Protein AF-A0A4Y7L552-F1 (afdb_monomer)

Foldseek 3Di:
DDDDDDDDDDDDDDDDDDDDDDDDDDDDDDDDDDDDPDPDPDDDPDDDDDDDDDDDPDPVVVVVVVVVVVVCCVLPVDACDSDLVSVLVLLVVDLVLLLQLLLLLLLQVVVVPPPPDDDPPPPVTRDDPVCVPVSNVSNCVQQVNDSQDAGPDDPVRQCVVPVCVSVVSSVSC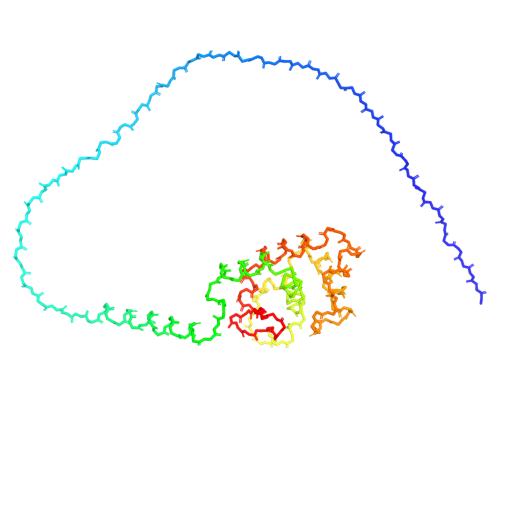VVCSVNLVVCVVVVVRVRNGRD

Mean predicted aligned error: 17.87 Å

pLDDT: mean 73.12, std 22.69, range [31.89, 97.56]

Structure (mmCIF, N/CA/C/O backbone):
data_AF-A0A4Y7L552-F1
#
_entry.id   AF-A0A4Y7L552-F1
#
loop_
_atom_site.group_PDB
_atom_site.id
_atom_site.type_symbol
_atom_site.label_atom_id
_atom_site.label_alt_id
_atom_site.label_comp_id
_atom_site.label_asym_id
_atom_site.label_entity_id
_atom_site.label_seq_id
_atom_site.pdbx_PDB_ins_code
_atom_site.Cartn_x
_atom_site.Cartn_y
_atom_site.Cartn_z
_atom_site.occupancy
_atom_site.B_iso_or_equiv
_atom_site.auth_seq_id
_atom_site.auth_comp_id
_atom_site.auth_asym_id
_atom_site.auth_atom_id
_atom_site.pdbx_PDB_model_num
ATOM 1 N N . MET A 1 1 ? 26.410 -25.908 -31.072 1.00 46.69 1 MET A N 1
ATOM 2 C CA . MET A 1 1 ? 26.936 -26.366 -29.769 1.00 46.69 1 MET A CA 1
ATOM 3 C C . MET A 1 1 ? 28.316 -25.761 -29.594 1.00 46.69 1 MET A C 1
ATOM 5 O O . MET A 1 1 ? 29.227 -26.204 -30.270 1.00 46.69 1 MET A O 1
ATOM 9 N N . SER A 1 2 ? 28.445 -24.731 -28.762 1.00 44.34 2 SER A N 1
ATOM 10 C CA . SER A 1 2 ? 29.733 -24.311 -28.198 1.00 44.34 2 SER A CA 1
ATOM 11 C C . SER A 1 2 ? 29.444 -23.696 -26.841 1.00 44.34 2 SER A C 1
ATOM 13 O O . SER A 1 2 ? 28.937 -22.583 -26.733 1.00 44.34 2 SER A O 1
ATOM 15 N N . ASN A 1 3 ? 29.680 -24.519 -25.825 1.00 40.22 3 ASN A N 1
ATOM 16 C CA . ASN A 1 3 ? 29.576 -24.196 -24.417 1.00 40.22 3 ASN A CA 1
ATOM 17 C C . ASN A 1 3 ? 30.848 -23.448 -24.016 1.00 40.22 3 ASN A C 1
ATOM 19 O O . ASN A 1 3 ? 31.928 -24.028 -24.087 1.00 40.22 3 ASN A O 1
ATOM 23 N N . ASN A 1 4 ? 30.722 -22.205 -23.562 1.00 44.47 4 ASN A N 1
ATOM 24 C CA . ASN A 1 4 ? 31.788 -21.542 -22.819 1.00 44.47 4 ASN A CA 1
ATOM 25 C C . ASN A 1 4 ? 31.408 -21.546 -21.330 1.00 44.47 4 ASN A C 1
ATOM 27 O O . ASN A 1 4 ? 30.355 -21.008 -20.983 1.00 44.47 4 ASN A O 1
ATOM 31 N N . PRO A 1 5 ? 32.208 -22.170 -20.447 1.00 54.34 5 PRO A N 1
ATOM 32 C CA . PRO A 1 5 ? 31.945 -22.178 -19.015 1.00 54.34 5 PRO A CA 1
ATOM 33 C C . PRO A 1 5 ? 32.446 -20.878 -18.371 1.00 54.34 5 PRO A C 1
ATOM 35 O O . PRO A 1 5 ? 33.605 -20.500 -18.529 1.00 54.34 5 PRO A O 1
ATOM 38 N N . CYS A 1 6 ? 31.584 -20.204 -17.608 1.00 49.12 6 CYS A N 1
ATOM 39 C CA . CYS A 1 6 ? 31.998 -19.105 -16.735 1.00 49.12 6 CYS A CA 1
ATOM 40 C C . CYS A 1 6 ? 32.917 -19.625 -15.608 1.00 49.12 6 CYS A C 1
ATOM 42 O O . CYS A 1 6 ? 32.591 -20.649 -14.994 1.00 49.12 6 CYS A O 1
ATOM 44 N N . PRO A 1 7 ? 34.020 -18.932 -15.265 1.00 48.38 7 PRO A N 1
ATOM 45 C CA . PRO A 1 7 ? 34.853 -19.298 -14.124 1.00 48.38 7 PRO A CA 1
ATOM 46 C C . PRO A 1 7 ? 34.154 -18.985 -12.795 1.00 48.38 7 PRO A C 1
ATOM 48 O O . PRO A 1 7 ? 33.643 -17.885 -12.588 1.00 48.38 7 PRO A O 1
ATOM 51 N N . LYS A 1 8 ? 34.180 -19.951 -11.870 1.00 49.41 8 LYS A N 1
ATOM 52 C CA . LYS A 1 8 ? 33.823 -19.772 -10.457 1.00 49.41 8 LYS A CA 1
ATOM 53 C C . LYS A 1 8 ? 35.012 -19.169 -9.703 1.00 49.41 8 LYS A C 1
ATOM 55 O O . LYS A 1 8 ? 36.071 -19.784 -9.646 1.00 49.41 8 LYS A O 1
ATOM 60 N N . VAL A 1 9 ? 34.800 -18.021 -9.072 1.00 41.53 9 VAL A N 1
ATOM 61 C CA . VAL A 1 9 ? 35.643 -17.397 -8.036 1.00 41.53 9 VAL A CA 1
ATOM 62 C C . VAL A 1 9 ? 34.635 -16.731 -7.096 1.00 41.53 9 VAL A C 1
ATOM 64 O O . VAL A 1 9 ? 33.752 -16.037 -7.579 1.00 41.53 9 VAL A O 1
ATOM 67 N N . GLY A 1 10 ? 34.578 -16.902 -5.782 1.00 35.12 10 GLY A N 1
ATOM 68 C CA . GLY A 1 10 ? 35.455 -17.479 -4.772 1.00 35.12 10 GLY A CA 1
ATOM 69 C C . GLY A 1 10 ? 35.089 -16.716 -3.491 1.00 35.12 10 GLY A C 1
ATOM 70 O O . GLY A 1 10 ? 35.316 -15.514 -3.427 1.00 35.12 10 GLY A O 1
ATOM 71 N N . ASN A 1 11 ? 34.434 -17.363 -2.523 1.00 39.53 11 ASN A N 1
ATOM 72 C CA . ASN A 1 11 ? 34.075 -16.736 -1.242 1.00 39.53 11 ASN A CA 1
ATOM 73 C C . ASN A 1 11 ? 35.337 -16.374 -0.443 1.00 39.53 11 ASN A C 1
ATOM 75 O O . ASN A 1 11 ? 36.219 -17.228 -0.325 1.00 39.53 11 ASN A O 1
ATOM 79 N N . PRO A 1 12 ? 35.371 -15.225 0.251 1.00 42.12 12 PRO A N 1
ATOM 80 C CA . PRO A 1 12 ? 36.217 -15.067 1.427 1.00 42.12 12 PRO A CA 1
ATOM 81 C C . PRO A 1 12 ? 35.413 -15.301 2.711 1.00 42.12 12 PRO A C 1
ATOM 83 O O . PRO A 1 12 ? 34.392 -14.667 2.971 1.00 42.12 12 PRO A O 1
ATOM 86 N N . ILE A 1 13 ? 35.916 -16.235 3.513 1.00 37.09 13 ILE A N 1
ATOM 87 C CA . ILE A 1 13 ? 35.498 -16.544 4.881 1.00 37.09 13 ILE A CA 1
ATOM 88 C C . ILE A 1 13 ? 36.032 -15.471 5.848 1.00 37.09 13 ILE A C 1
ATOM 90 O O . ILE A 1 13 ? 37.141 -14.967 5.685 1.00 37.09 13 ILE A O 1
ATOM 94 N N . PHE A 1 14 ? 35.225 -15.186 6.875 1.00 35.19 14 PHE A N 1
ATOM 95 C CA . PHE A 1 14 ? 35.496 -14.384 8.074 1.00 35.19 14 PHE A CA 1
ATOM 96 C C . PHE A 1 14 ? 36.896 -14.572 8.689 1.00 35.19 14 PHE A C 1
ATOM 98 O O . PHE A 1 14 ? 37.346 -15.700 8.895 1.00 35.19 14 PHE A O 1
ATOM 105 N N . LYS A 1 15 ? 37.483 -13.470 9.177 1.00 36.62 15 LYS A N 1
ATOM 106 C CA . LYS A 1 15 ? 38.367 -13.490 10.352 1.00 36.62 15 LYS A CA 1
ATOM 107 C C . LYS A 1 15 ? 38.015 -12.359 11.321 1.00 36.62 15 LYS A C 1
ATOM 109 O O . LYS A 1 15 ? 38.076 -11.186 10.974 1.00 36.62 15 LYS A O 1
ATOM 114 N N . ASN A 1 16 ? 37.65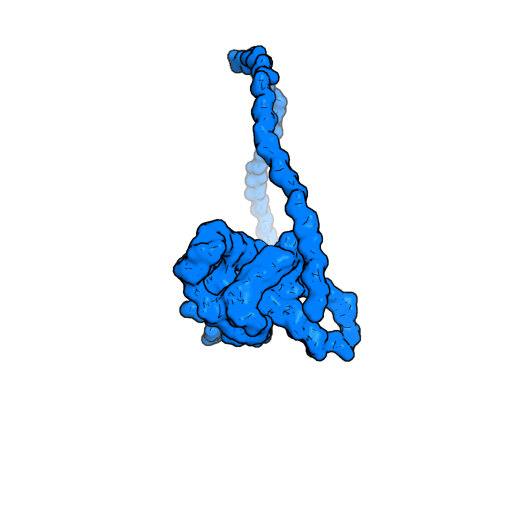5 -12.773 12.535 1.00 31.89 16 ASN A N 1
ATOM 115 C CA . ASN A 1 16 ? 37.561 -11.964 13.746 1.00 31.89 16 ASN A CA 1
ATOM 116 C C . ASN A 1 16 ? 38.959 -11.524 14.207 1.00 31.89 16 ASN A C 1
ATOM 118 O O . ASN A 1 16 ? 39.873 -12.348 14.233 1.00 31.89 16 ASN A O 1
ATOM 122 N N . GLY A 1 17 ? 39.073 -10.285 14.683 1.00 34.16 17 GLY A N 1
ATOM 123 C CA . GLY A 1 17 ? 40.147 -9.817 15.561 1.00 34.16 17 GLY A CA 1
ATOM 124 C C . GLY A 1 17 ? 39.525 -9.036 16.719 1.00 34.16 17 GLY A C 1
ATOM 125 O O . GLY A 1 17 ? 38.831 -8.052 16.484 1.00 34.16 17 GLY A O 1
ATOM 126 N N . LYS A 1 18 ? 39.702 -9.539 17.944 1.00 34.94 18 LYS A N 1
ATOM 127 C CA . LYS A 1 18 ? 39.297 -8.929 19.218 1.00 34.94 18 LYS A CA 1
ATOM 128 C C . LYS A 1 18 ? 40.548 -8.409 19.923 1.00 34.94 18 LYS A C 1
ATOM 130 O O . LYS A 1 18 ? 41.484 -9.188 20.033 1.00 34.94 18 LYS A O 1
ATOM 135 N N . GLU A 1 19 ? 40.474 -7.205 20.486 1.00 36.84 19 GLU A N 1
ATOM 136 C CA . GLU A 1 19 ? 41.129 -6.736 21.729 1.00 36.84 19 GLU A CA 1
ATOM 137 C C . GLU A 1 19 ? 40.755 -5.244 21.887 1.00 36.84 19 GLU A C 1
ATOM 139 O O . GLU A 1 19 ? 41.017 -4.460 20.987 1.00 36.84 19 GLU A O 1
ATOM 144 N N . ASN A 1 20 ? 39.865 -4.800 22.783 1.00 33.00 20 ASN A N 1
ATOM 145 C CA . ASN A 1 20 ? 39.760 -4.882 24.246 1.00 33.00 20 ASN A CA 1
ATOM 146 C C . ASN A 1 20 ? 40.732 -3.924 24.961 1.00 33.00 20 ASN A C 1
ATOM 148 O O . ASN A 1 20 ? 41.857 -4.306 25.258 1.00 33.00 20 ASN A O 1
ATOM 152 N N . VAL A 1 21 ? 40.264 -2.709 25.277 1.00 38.06 21 VAL A N 1
ATOM 153 C CA . VAL A 1 21 ? 40.761 -1.905 26.404 1.00 38.06 21 VAL A CA 1
ATOM 154 C C . VAL A 1 21 ? 39.556 -1.296 27.115 1.00 38.06 21 VAL A C 1
ATOM 156 O O . VAL A 1 21 ? 38.678 -0.693 26.502 1.00 38.06 21 VAL A O 1
ATOM 159 N N . VAL A 1 22 ? 39.532 -1.561 28.413 1.00 38.78 22 VAL A N 1
ATOM 160 C CA . VAL A 1 22 ? 38.572 -1.148 29.425 1.00 38.78 22 VAL A CA 1
ATOM 161 C C . VAL A 1 22 ? 39.106 0.144 30.030 1.00 38.78 22 VAL A C 1
ATOM 163 O O . VAL A 1 22 ? 40.282 0.180 30.378 1.00 38.78 22 VAL A O 1
ATOM 166 N N . GLU A 1 23 ? 38.269 1.160 30.215 1.00 37.56 23 GLU A N 1
ATOM 167 C CA . GLU A 1 23 ? 38.503 2.123 31.291 1.00 37.56 23 GLU A CA 1
ATOM 168 C C . GLU A 1 23 ? 37.163 2.624 31.833 1.00 37.56 23 GL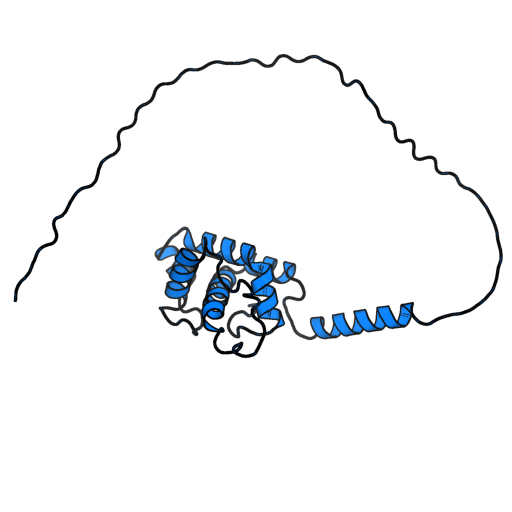U A C 1
ATOM 170 O O . GLU A 1 23 ? 36.330 3.178 31.113 1.00 37.56 23 GLU A O 1
ATOM 175 N N . GLU A 1 24 ? 36.945 2.312 33.111 1.00 38.72 24 GLU A N 1
ATOM 176 C CA . GLU A 1 24 ? 35.901 2.868 33.960 1.00 38.72 24 GLU A CA 1
ATOM 177 C C . GLU A 1 24 ? 36.091 4.379 34.082 1.00 38.72 24 GLU A C 1
ATOM 179 O O . GLU A 1 24 ? 37.196 4.846 34.348 1.00 38.72 24 GLU A O 1
ATOM 184 N N . ILE A 1 25 ? 35.002 5.138 34.009 1.00 46.62 25 ILE A N 1
ATOM 185 C CA . ILE A 1 25 ? 34.957 6.471 34.606 1.00 46.62 25 ILE A CA 1
ATOM 186 C C . ILE A 1 25 ? 33.703 6.570 35.461 1.00 46.62 25 ILE A C 1
ATOM 188 O O . ILE A 1 25 ? 32.577 6.386 34.996 1.00 46.62 25 ILE A O 1
ATOM 192 N N . GLY A 1 26 ? 33.976 6.748 36.751 1.00 33.75 26 GLY A N 1
ATOM 193 C CA . GLY A 1 26 ? 33.040 6.666 37.849 1.00 33.75 26 GLY A CA 1
ATOM 194 C C . GLY A 1 26 ? 32.052 7.820 37.922 1.00 33.75 26 GLY A C 1
ATOM 195 O O . GLY A 1 26 ? 32.206 8.895 37.348 1.00 33.75 26 GLY A O 1
ATOM 196 N N . TYR A 1 27 ? 31.007 7.529 38.676 1.00 38.62 27 TYR A N 1
ATOM 197 C CA . TYR A 1 27 ? 29.957 8.430 39.104 1.00 38.62 27 TYR A CA 1
ATOM 198 C C . TYR A 1 27 ? 30.473 9.223 40.305 1.00 38.62 27 TYR A C 1
ATOM 200 O O . TYR A 1 27 ? 30.631 8.660 41.388 1.00 38.62 27 TYR A O 1
ATOM 208 N N . GLU A 1 28 ? 30.675 10.525 40.123 1.00 34.88 28 GLU A N 1
ATOM 209 C CA . GLU A 1 28 ? 30.684 11.480 41.227 1.00 34.88 28 GLU A CA 1
ATOM 210 C C . GLU A 1 28 ? 29.616 12.553 41.001 1.00 34.88 28 GLU A C 1
ATOM 212 O O . GLU A 1 28 ? 29.471 13.146 39.932 1.00 34.88 28 GLU A O 1
ATOM 217 N N . SER A 1 29 ? 28.811 12.680 42.050 1.00 49.53 29 SER A N 1
ATOM 218 C CA . SER A 1 29 ? 27.741 13.636 42.299 1.00 49.53 29 SER A CA 1
ATOM 219 C C . SER A 1 29 ? 28.323 15.020 42.634 1.00 49.53 29 SER A C 1
ATOM 221 O O . SER A 1 29 ? 29.534 15.169 42.744 1.00 49.53 29 SER A O 1
ATOM 223 N N . GLU A 1 30 ? 27.424 15.979 42.896 1.00 39.47 30 GLU A N 1
ATOM 224 C CA . GLU A 1 30 ? 27.615 17.350 43.411 1.00 39.47 30 GLU A CA 1
ATOM 225 C C . GLU A 1 30 ? 27.664 18.470 42.341 1.00 39.47 30 GLU A C 1
ATOM 227 O O . GLU A 1 30 ? 28.573 18.536 41.520 1.00 39.47 30 GLU A O 1
ATOM 232 N N . GLY A 1 31 ? 26.723 19.432 42.412 1.00 42.97 31 GLY A N 1
ATOM 233 C CA . GLY A 1 31 ? 26.989 20.799 41.927 1.00 42.97 31 GLY A CA 1
ATOM 234 C C . GLY A 1 31 ? 25.872 21.593 41.231 1.00 42.97 31 GLY A C 1
ATOM 235 O O . GLY A 1 31 ? 25.940 21.831 40.035 1.00 42.97 31 GLY A O 1
ATOM 236 N N . GLN A 1 32 ? 24.916 22.097 42.019 1.00 41.56 32 GLN A N 1
ATOM 237 C CA . GLN A 1 32 ? 24.243 23.411 41.898 1.00 41.56 32 GLN A CA 1
ATOM 238 C C . GLN A 1 32 ? 23.502 23.825 40.604 1.00 41.56 32 GLN A C 1
ATOM 240 O O . GLN A 1 32 ? 24.053 24.355 39.644 1.00 41.56 32 GLN A O 1
ATOM 245 N N . CYS A 1 33 ? 22.167 23.785 40.699 1.00 47.97 33 CYS A N 1
ATOM 246 C CA . CYS A 1 33 ? 21.248 24.548 39.855 1.00 47.97 33 CYS A CA 1
ATOM 247 C C . CYS A 1 33 ? 21.226 26.023 40.302 1.00 47.97 33 CYS A C 1
ATOM 249 O O . CYS A 1 33 ? 20.652 26.352 41.341 1.00 47.97 33 CYS A O 1
ATOM 251 N N . ALA A 1 34 ? 21.809 26.919 39.507 1.00 50.94 34 ALA A N 1
ATOM 252 C CA . ALA A 1 34 ? 21.653 28.363 39.657 1.00 50.94 34 ALA A CA 1
ATOM 253 C C . ALA A 1 34 ? 20.977 28.934 38.402 1.00 50.94 34 ALA A C 1
ATOM 255 O O . ALA A 1 34 ? 21.511 28.819 37.304 1.00 50.94 34 ALA A O 1
ATOM 256 N N . GLY A 1 35 ? 19.802 29.550 38.570 1.00 43.03 35 GLY A N 1
ATOM 257 C CA . GLY A 1 35 ? 19.140 30.322 37.510 1.00 43.03 35 GLY A CA 1
ATOM 258 C C . GLY A 1 35 ? 17.648 30.042 37.356 1.00 43.03 35 GLY A C 1
ATOM 259 O O . GLY A 1 35 ? 17.206 29.564 36.317 1.00 43.03 35 GLY A O 1
ATOM 260 N N . GLY A 1 36 ? 16.856 30.345 38.386 1.00 48.75 36 GLY A N 1
ATOM 261 C CA . GLY A 1 36 ? 15.400 30.342 38.282 1.00 48.75 36 GLY A CA 1
ATOM 262 C C . GLY A 1 36 ? 14.899 31.529 37.456 1.00 48.75 36 GLY A C 1
ATOM 263 O O . GLY A 1 36 ? 15.056 32.675 37.868 1.00 48.75 36 GLY A O 1
ATOM 264 N N . ILE A 1 37 ? 14.233 31.263 36.332 1.00 54.12 37 ILE A N 1
ATOM 265 C CA . ILE A 1 37 ? 13.333 32.231 35.694 1.00 54.12 37 ILE A CA 1
ATOM 266 C C . ILE A 1 37 ? 11.917 31.894 36.163 1.00 54.12 37 ILE A C 1
ATOM 268 O O . ILE A 1 37 ? 11.263 30.980 35.664 1.00 54.12 37 ILE A O 1
ATOM 272 N N . ARG A 1 38 ? 11.456 32.623 37.181 1.00 48.53 38 ARG A N 1
ATOM 273 C CA . ARG A 1 38 ? 10.082 32.562 37.688 1.00 48.53 38 ARG A CA 1
ATOM 274 C C . ARG A 1 38 ? 9.224 33.506 36.844 1.00 48.53 38 ARG A C 1
ATOM 276 O O . ARG A 1 38 ? 9.166 34.698 37.125 1.00 48.53 38 ARG A O 1
ATOM 283 N N . VAL A 1 39 ? 8.564 32.985 35.806 1.00 56.75 39 VAL A N 1
ATOM 284 C CA . VAL A 1 39 ? 7.506 33.726 35.097 1.00 56.75 39 VAL A CA 1
ATOM 285 C C . VAL A 1 39 ? 6.275 33.743 35.995 1.00 56.75 39 VAL A C 1
ATOM 287 O O . VAL A 1 39 ? 5.528 32.772 36.105 1.00 56.75 39 VAL A O 1
ATOM 290 N N . GLN A 1 40 ? 6.109 34.848 36.707 1.00 45.12 40 GLN A N 1
ATOM 291 C CA . GLN A 1 40 ? 4.963 35.093 37.561 1.00 45.12 40 GLN A CA 1
ATOM 292 C C . GLN A 1 40 ? 3.799 35.546 36.671 1.00 45.12 40 GLN A C 1
ATOM 294 O O . GLN A 1 40 ? 3.775 36.673 36.188 1.00 45.12 40 GLN A O 1
ATOM 299 N N . CYS A 1 41 ? 2.852 34.641 36.416 1.00 43.62 41 CYS A N 1
ATOM 300 C CA . CYS A 1 41 ? 1.591 34.967 35.758 1.00 43.62 41 CYS A CA 1
ATOM 301 C C . CYS A 1 41 ? 0.738 35.791 36.732 1.00 43.62 41 CYS A C 1
ATOM 303 O O . CYS A 1 41 ? 0.071 35.238 37.607 1.00 43.62 41 CYS A O 1
ATOM 305 N N . SER A 1 42 ? 0.796 37.118 36.628 1.00 59.75 42 SER A N 1
ATOM 306 C CA . SER A 1 42 ? -0.115 38.008 37.344 1.00 59.75 42 SER A CA 1
ATOM 307 C C . SER A 1 42 ? -1.467 38.017 36.634 1.00 59.75 42 SER A C 1
ATOM 309 O O . SER A 1 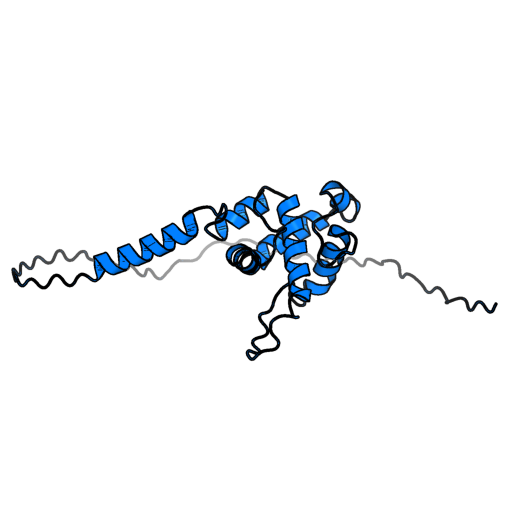42 ? -1.590 38.525 35.520 1.00 59.75 42 SER A O 1
ATOM 311 N N . TYR A 1 43 ? -2.483 37.459 37.288 1.00 53.28 43 TYR A N 1
ATOM 312 C CA . TYR A 1 43 ? -3.876 37.701 36.945 1.00 53.28 43 TYR A CA 1
ATOM 313 C C . TYR A 1 43 ? -4.204 39.149 37.335 1.00 53.28 43 TYR A C 1
ATOM 315 O O . TYR A 1 43 ? -4.343 39.488 38.506 1.00 53.28 43 TYR A O 1
ATOM 323 N N . SER A 1 44 ? -4.287 40.035 36.351 1.00 50.78 44 SER A N 1
ATOM 324 C CA . SER A 1 44 ? -4.845 41.370 36.557 1.00 50.78 44 SER A CA 1
ATOM 325 C C . SER A 1 44 ? -6.329 41.297 36.228 1.00 50.78 44 SER A C 1
ATOM 327 O O . SER A 1 44 ? -6.715 41.346 35.062 1.00 50.78 44 SER A O 1
ATOM 329 N N . LEU A 1 45 ? -7.162 41.138 37.260 1.00 53.81 45 LEU A N 1
ATOM 330 C CA . LEU A 1 45 ? -8.612 41.290 37.151 1.00 53.81 45 LEU A CA 1
ATOM 331 C C . LEU A 1 45 ? -8.917 42.794 37.028 1.00 53.81 45 LEU A C 1
ATOM 333 O O . LEU A 1 45 ? -9.162 43.486 38.013 1.00 53.81 45 LEU A O 1
ATOM 337 N N . GLY A 1 46 ? -8.798 43.315 35.809 1.00 46.25 46 GLY A N 1
ATOM 338 C CA . GLY A 1 46 ? -9.175 44.679 35.456 1.00 46.25 46 GLY A CA 1
ATOM 339 C C . GLY A 1 46 ? -10.625 44.715 34.998 1.00 46.25 46 GLY A C 1
ATOM 340 O O . GLY A 1 46 ? -10.930 44.346 33.870 1.00 46.25 46 GLY A O 1
ATOM 341 N N . SER A 1 47 ? -11.510 45.146 35.891 1.00 55.62 47 SER A N 1
ATOM 342 C CA . SER A 1 47 ? -12.884 45.538 35.583 1.00 55.62 47 SER A CA 1
ATOM 343 C C . SER A 1 47 ? -12.877 46.815 34.740 1.00 55.62 47 SER A C 1
ATOM 345 O O . SER A 1 47 ? -12.500 47.870 35.250 1.00 55.62 47 SER A O 1
ATOM 347 N N . HIS A 1 48 ? -13.342 46.748 33.492 1.00 52.78 48 HIS A N 1
ATOM 348 C CA . HIS A 1 48 ? -13.832 47.928 32.785 1.00 52.78 48 HIS A CA 1
ATOM 349 C C . HIS A 1 48 ? -15.104 47.577 32.015 1.00 52.78 48 HIS A C 1
ATOM 351 O O . HIS A 1 48 ? -15.081 46.847 31.026 1.00 52.78 48 HIS A O 1
ATOM 357 N N . ASP A 1 49 ? -16.207 48.086 32.548 1.00 53.69 49 ASP A N 1
ATOM 358 C CA . ASP A 1 49 ? -17.513 48.158 31.918 1.00 53.69 49 ASP A CA 1
ATOM 359 C C . ASP A 1 49 ? -17.453 49.213 30.803 1.00 53.69 49 ASP A C 1
ATOM 361 O O . ASP A 1 49 ? -17.014 50.347 31.010 1.00 53.69 49 ASP A O 1
ATOM 365 N N . SER A 1 50 ? -17.836 48.831 29.593 1.00 62.12 50 SER A N 1
ATOM 366 C CA . SER A 1 50 ? -18.123 49.771 28.513 1.00 62.12 50 SER A CA 1
ATOM 367 C C . SER A 1 50 ? -19.212 49.164 27.650 1.00 62.12 50 SER A C 1
ATOM 369 O O . SER A 1 50 ? -18.960 48.444 26.687 1.00 62.12 50 SER A O 1
ATOM 371 N N . SER A 1 51 ? -20.439 49.462 28.070 1.00 58.94 51 SER A N 1
ATOM 372 C CA . SER A 1 51 ? -21.646 49.411 27.259 1.00 58.94 51 SER A CA 1
ATOM 373 C C . SER A 1 51 ? -21.464 50.248 25.990 1.00 58.94 51 SER A C 1
ATOM 375 O O . SER A 1 51 ? -21.099 51.424 26.042 1.00 58.94 51 SER A O 1
ATOM 377 N N . GLY A 1 52 ? -21.710 49.608 24.853 1.00 45.91 52 GLY A N 1
ATOM 378 C CA . GLY A 1 52 ? -21.663 50.194 23.525 1.00 45.91 52 GLY A CA 1
ATOM 379 C C . GLY A 1 52 ? -22.382 49.272 22.553 1.00 45.91 52 GLY A C 1
ATOM 380 O O . GLY A 1 52 ? -21.744 48.503 21.840 1.00 45.91 52 GLY A O 1
ATOM 381 N N . ASP A 1 53 ? -23.713 49.334 22.570 1.00 50.06 53 ASP A N 1
ATOM 382 C CA . ASP A 1 53 ? -24.570 48.770 21.531 1.00 50.06 53 ASP A CA 1
ATOM 383 C C . ASP A 1 53 ? -24.228 49.402 20.176 1.00 50.06 53 ASP A C 1
ATOM 385 O O . ASP A 1 53 ? -24.372 50.610 19.982 1.00 50.06 53 ASP A O 1
ATOM 389 N N . SER A 1 54 ? -23.841 48.573 19.211 1.00 57.50 54 SER A N 1
ATOM 390 C CA . SER A 1 54 ? -24.262 48.766 17.825 1.00 57.50 54 SER A CA 1
ATOM 391 C C . SER A 1 54 ? -24.189 47.433 17.093 1.00 57.50 54 SER A C 1
ATOM 393 O O . SER A 1 54 ? -23.135 46.803 16.995 1.00 57.50 54 SER A O 1
ATOM 395 N N . GLU A 1 55 ? -25.354 46.996 16.639 1.00 54.94 55 GLU A N 1
ATOM 396 C CA . GLU A 1 55 ? -25.559 45.786 15.870 1.00 54.94 55 GLU A CA 1
ATOM 397 C C . GLU A 1 55 ? -25.059 45.984 14.436 1.00 54.94 55 GLU A C 1
ATOM 399 O O . GLU A 1 55 ? -25.530 46.869 13.727 1.00 54.94 55 GLU A O 1
ATOM 404 N N . ASP A 1 56 ? -24.149 45.119 13.991 1.00 50.94 56 ASP A N 1
ATOM 405 C CA . ASP A 1 56 ? -24.119 44.681 12.596 1.00 50.94 56 ASP A CA 1
ATOM 406 C C . ASP A 1 56 ? -23.699 43.208 12.551 1.00 50.94 56 ASP A C 1
ATOM 408 O O . ASP A 1 56 ? -22.529 42.822 12.465 1.00 50.94 56 ASP A O 1
ATOM 412 N N . SER A 1 57 ? -24.719 42.368 12.713 1.00 56.53 57 SER A N 1
ATOM 413 C CA . SER A 1 57 ? -24.701 40.926 12.507 1.00 56.53 57 SER A CA 1
ATOM 414 C C . SER A 1 57 ? -24.368 40.633 11.037 1.00 56.53 57 SER A C 1
ATOM 416 O O . SER A 1 57 ? -25.252 40.372 10.215 1.00 56.53 57 SER A O 1
ATOM 418 N N . SER A 1 58 ? -23.082 40.621 10.691 1.00 53.09 58 SER A N 1
ATOM 419 C CA . SER A 1 58 ? -22.652 40.055 9.416 1.00 53.09 58 SER A CA 1
ATOM 420 C C . SER A 1 58 ? -22.401 38.553 9.575 1.00 53.09 58 SER A C 1
ATOM 422 O O . SER A 1 58 ? -21.602 38.070 10.372 1.00 53.09 58 SER A O 1
ATOM 424 N N . ASN A 1 59 ? -23.178 37.815 8.794 1.00 54.12 59 ASN A N 1
ATOM 425 C CA . ASN A 1 59 ? -23.469 36.383 8.765 1.00 54.12 59 ASN A CA 1
ATOM 426 C C . ASN A 1 59 ? -22.261 35.464 8.428 1.00 54.12 59 ASN A C 1
ATOM 428 O O . ASN A 1 59 ? -22.407 34.422 7.782 1.00 54.12 59 ASN A O 1
ATOM 432 N N . VAL A 1 60 ? -21.040 35.866 8.792 1.00 53.31 60 VAL A N 1
ATOM 433 C CA . VAL A 1 60 ? -19.785 35.216 8.374 1.00 53.31 60 VAL A CA 1
ATOM 434 C C . VAL A 1 60 ? -19.486 33.936 9.158 1.00 53.31 60 VAL A C 1
ATOM 436 O O . VAL A 1 60 ? -18.939 32.990 8.592 1.00 53.31 60 VAL A O 1
ATOM 439 N N . ASP A 1 61 ? -19.918 33.867 10.419 1.00 58.38 61 ASP A N 1
ATOM 440 C CA . ASP A 1 61 ? -19.752 32.687 11.277 1.00 58.38 61 ASP A CA 1
ATOM 441 C C . ASP A 1 61 ? -20.641 31.518 10.812 1.00 58.38 61 ASP A C 1
ATOM 443 O O . ASP A 1 61 ? -20.177 30.391 10.628 1.00 58.38 61 ASP A O 1
ATOM 447 N N . SER A 1 62 ? -21.902 31.816 10.470 1.00 62.44 62 SER A N 1
ATOM 448 C CA . SER A 1 62 ? -22.869 30.825 9.975 1.00 62.44 62 SER A CA 1
ATOM 449 C C . SER A 1 62 ? -22.467 30.254 8.607 1.00 62.44 62 SER A C 1
ATOM 451 O O . SER A 1 62 ? -22.579 29.051 8.361 1.00 62.44 62 SER A O 1
ATOM 453 N N . SER A 1 63 ? -21.906 31.097 7.732 1.00 69.94 63 SER A N 1
ATOM 454 C CA . SER A 1 63 ? -21.396 30.707 6.409 1.00 69.94 63 SER A CA 1
ATOM 455 C C . SER A 1 63 ? -20.188 29.766 6.495 1.00 69.94 63 SER A C 1
ATOM 457 O O . SER A 1 63 ? -20.156 28.721 5.833 1.00 69.94 63 SER A O 1
ATOM 459 N N . PHE A 1 64 ? -19.211 30.074 7.354 1.00 75.38 64 PHE A N 1
ATOM 460 C CA . PHE A 1 64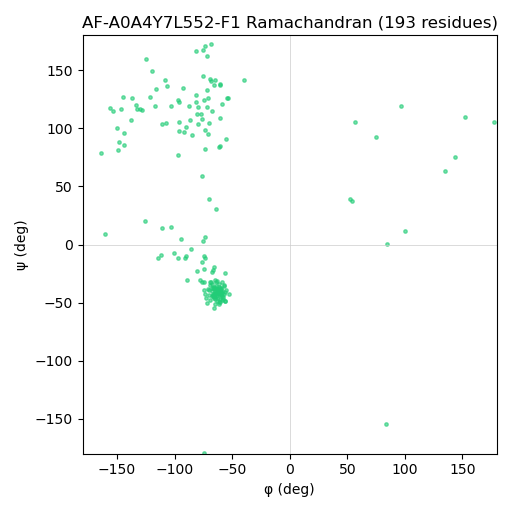 ? -18.029 29.229 7.537 1.00 75.38 64 PHE A CA 1
ATOM 461 C C . PHE A 1 64 ? -18.390 27.878 8.165 1.00 75.38 64 PHE A C 1
ATOM 463 O O . PHE A 1 64 ? -17.964 26.824 7.677 1.00 75.38 64 PHE A O 1
ATOM 470 N N . HIS A 1 65 ? -19.251 27.883 9.186 1.00 79.44 65 HIS A N 1
ATOM 471 C CA . HIS A 1 65 ? -19.769 26.655 9.784 1.00 79.44 65 HIS A CA 1
ATOM 472 C C . HIS A 1 65 ? -20.551 25.805 8.777 1.00 79.44 65 HIS A C 1
ATOM 474 O O . HIS A 1 65 ? -20.397 24.578 8.752 1.00 79.44 65 HIS A O 1
ATOM 480 N N . GLN A 1 66 ? -21.341 26.434 7.903 1.00 79.44 66 GLN A N 1
ATOM 481 C CA . GLN A 1 66 ? -22.074 25.746 6.845 1.00 79.44 66 GLN A CA 1
ATOM 482 C C . GLN A 1 66 ? -21.134 25.152 5.785 1.00 79.44 66 GLN A C 1
ATOM 484 O O . GLN A 1 66 ? -21.324 23.998 5.390 1.00 79.44 66 GLN A O 1
ATOM 489 N N . ALA A 1 67 ? -20.072 25.864 5.398 1.00 77.62 67 ALA A N 1
ATOM 490 C CA . ALA A 1 67 ? -19.047 25.370 4.477 1.00 77.62 67 ALA A CA 1
ATOM 491 C C . ALA A 1 67 ? -18.259 24.181 5.060 1.00 77.62 67 ALA A C 1
ATOM 493 O O . ALA A 1 67 ? -18.103 23.150 4.395 1.00 77.62 67 ALA A O 1
ATOM 494 N N . LEU A 1 68 ? -17.838 24.258 6.328 1.00 79.62 68 LEU A N 1
ATOM 495 C CA . LEU A 1 68 ? -17.207 23.136 7.033 1.00 79.62 68 LEU A CA 1
ATOM 496 C C . LEU A 1 68 ? -18.159 21.943 7.172 1.00 79.62 68 LEU A C 1
ATOM 498 O O . LEU A 1 68 ? -17.743 20.797 6.993 1.00 79.62 68 LEU A O 1
ATOM 502 N N . ALA A 1 69 ? -19.439 22.191 7.456 1.00 76.12 69 ALA A N 1
ATOM 503 C CA . ALA A 1 69 ? -20.449 21.147 7.579 1.00 76.12 69 ALA A CA 1
ATOM 504 C C . ALA A 1 69 ? -20.746 20.460 6.237 1.00 76.12 69 ALA A C 1
ATOM 506 O O . ALA A 1 69 ? -20.937 19.243 6.205 1.00 76.12 69 ALA A O 1
ATOM 507 N N . MET A 1 70 ? -20.754 21.199 5.125 1.00 71.56 70 MET A N 1
ATOM 508 C CA . MET A 1 70 ? -20.877 20.634 3.777 1.00 71.56 70 MET A CA 1
ATOM 509 C C . MET A 1 70 ? -19.638 19.816 3.397 1.00 71.56 70 MET A C 1
ATOM 511 O O . MET A 1 70 ? -19.763 18.684 2.927 1.00 71.56 70 MET A O 1
ATOM 515 N N . MET A 1 71 ? -18.441 20.337 3.677 1.00 66.50 71 MET A N 1
ATOM 516 C CA . MET A 1 71 ? -17.178 19.652 3.395 1.00 66.50 71 MET A CA 1
ATOM 517 C C . MET A 1 71 ? -17.022 18.369 4.229 1.00 66.50 71 MET A C 1
ATOM 519 O O . MET A 1 71 ? -16.622 17.335 3.695 1.00 66.50 71 MET A O 1
ATOM 523 N N . LYS A 1 72 ? -17.417 18.394 5.510 1.00 63.81 72 LYS A N 1
ATOM 524 C CA . LYS A 1 72 ? -17.521 17.199 6.364 1.00 63.81 72 LYS A CA 1
ATOM 525 C C . LYS A 1 72 ? -18.544 16.210 5.811 1.00 63.81 72 LYS A C 1
ATOM 527 O O . LYS A 1 72 ? -18.206 15.046 5.632 1.00 63.81 72 LYS A O 1
ATOM 532 N N . ARG A 1 73 ? -19.762 16.652 5.471 1.00 59.97 73 ARG A N 1
ATOM 533 C CA . ARG A 1 73 ? -20.815 15.779 4.914 1.00 59.97 73 ARG A CA 1
ATOM 534 C C . ARG A 1 73 ? -20.401 15.089 3.613 1.00 59.97 73 ARG A C 1
ATOM 536 O O . ARG A 1 73 ? -20.831 13.964 3.388 1.00 59.97 73 ARG A O 1
ATOM 543 N N . ASN A 1 74 ? -19.571 15.715 2.783 1.00 60.75 74 ASN A N 1
ATOM 544 C CA . ASN A 1 74 ? -19.062 15.088 1.561 1.00 60.75 74 ASN A CA 1
ATOM 545 C C . ASN A 1 74 ? -17.958 14.052 1.830 1.00 60.75 74 ASN A C 1
ATOM 547 O O . ASN A 1 74 ? -17.907 13.049 1.124 1.00 60.75 74 ASN A O 1
ATOM 551 N N . ARG A 1 75 ? -17.127 14.239 2.866 1.00 59.47 75 ARG A N 1
ATOM 552 C CA . ARG A 1 75 ? -16.155 13.218 3.311 1.00 59.47 75 ARG A CA 1
ATOM 553 C C . ARG A 1 75 ? -16.818 12.060 4.066 1.00 59.47 75 ARG A C 1
ATOM 555 O O . ARG A 1 75 ? -16.368 10.935 3.968 1.00 59.47 75 ARG A O 1
ATOM 562 N N . LEU A 1 76 ? -17.899 12.324 4.796 1.00 53.19 76 LEU A N 1
ATOM 563 C CA . LEU A 1 76 ? -18.530 11.376 5.722 1.00 53.19 76 LEU A CA 1
ATOM 564 C C . LEU A 1 76 ? -19.447 10.342 5.074 1.00 53.19 76 LEU A C 1
ATOM 566 O O . LEU A 1 76 ? -19.725 9.322 5.693 1.00 53.19 76 LEU A O 1
ATOM 570 N N . LYS A 1 77 ? -19.987 10.599 3.879 1.00 59.12 77 LYS A N 1
ATOM 571 C CA . LYS A 1 77 ? -21.191 9.864 3.481 1.00 59.12 77 LYS A CA 1
ATOM 572 C C . LYS A 1 77 ? -20.989 8.370 3.240 1.00 59.12 77 LYS A C 1
ATOM 574 O O . LYS A 1 77 ? -21.985 7.691 3.401 1.00 59.12 77 LYS A O 1
ATOM 579 N N . ASN A 1 78 ? -19.785 7.864 2.920 1.00 60.19 78 ASN A N 1
ATOM 580 C CA . ASN A 1 78 ? -19.543 6.416 2.727 1.00 60.19 78 ASN A CA 1
ATOM 581 C C . ASN A 1 78 ? -18.062 5.944 2.823 1.00 60.19 78 ASN A C 1
ATOM 583 O O . ASN A 1 78 ? -17.778 4.809 2.445 1.00 60.19 78 ASN A O 1
ATOM 587 N N . SER A 1 79 ? -17.083 6.764 3.240 1.00 69.38 79 SER A N 1
ATOM 588 C CA . SER A 1 79 ? -15.669 6.329 3.297 1.00 69.38 79 SER A CA 1
ATOM 589 C C . SER A 1 79 ? -15.278 5.851 4.696 1.00 69.38 79 SER A C 1
ATOM 591 O O . SER A 1 79 ? -15.352 6.627 5.648 1.00 69.38 79 SER A O 1
ATOM 593 N N . LYS A 1 80 ? -14.811 4.602 4.815 1.00 84.94 80 LYS A N 1
ATOM 594 C CA . LYS A 1 80 ? -14.330 4.027 6.084 1.00 84.94 80 LYS A CA 1
ATOM 595 C C . LYS A 1 80 ? -13.043 4.693 6.606 1.00 84.94 80 LYS A C 1
ATOM 597 O O . LYS A 1 80 ? -12.833 4.689 7.811 1.00 84.94 80 LYS A O 1
ATOM 602 N N . TRP A 1 81 ? -12.252 5.351 5.752 1.00 93.00 81 TRP A N 1
ATOM 603 C CA . TRP A 1 81 ? -11.127 6.195 6.186 1.00 93.00 81 TRP A CA 1
ATOM 604 C C . TRP A 1 81 ? -11.411 7.675 5.923 1.00 93.00 81 TRP A C 1
ATOM 606 O O . TRP A 1 81 ? -11.342 8.134 4.782 1.00 93.00 81 TRP A O 1
ATOM 616 N N . GLN A 1 82 ? -11.743 8.439 6.962 1.00 89.88 82 GLN A N 1
ATOM 617 C CA . GLN A 1 82 ? -12.006 9.880 6.842 1.00 89.88 82 GLN A CA 1
ATOM 618 C C . GLN A 1 82 ? -10.733 10.705 7.020 1.00 89.88 82 GLN A C 1
ATOM 620 O O . GLN A 1 82 ? -10.590 11.772 6.409 1.00 89.88 82 GLN A O 1
ATOM 625 N N . PHE A 1 83 ? -9.810 10.184 7.825 1.00 91.81 83 PHE A N 1
ATOM 626 C CA . PHE A 1 83 ? -8.496 10.741 8.098 1.00 91.81 83 PHE A CA 1
ATOM 627 C C . PHE A 1 83 ? -7.399 9.714 7.806 1.00 91.81 83 PHE A C 1
ATOM 629 O O . PHE A 1 83 ? -7.631 8.506 7.793 1.00 91.81 83 PHE A O 1
ATOM 636 N N . GLU A 1 84 ? -6.176 10.206 7.610 1.00 94.75 84 GLU A N 1
ATOM 637 C CA . GLU A 1 84 ? -4.989 9.360 7.451 1.00 94.75 84 GLU A CA 1
ATOM 638 C C . GLU A 1 84 ? -4.791 8.429 8.658 1.00 94.75 84 GLU A C 1
ATOM 640 O O . GLU A 1 84 ? -4.403 7.279 8.483 1.00 94.75 84 GLU A O 1
ATOM 645 N N . ALA A 1 85 ? -5.122 8.900 9.866 1.00 94.75 85 ALA A N 1
ATOM 646 C CA . ALA A 1 85 ? -5.065 8.106 11.090 1.00 94.75 85 ALA A CA 1
ATOM 647 C C . ALA A 1 85 ? -5.978 6.867 11.034 1.00 94.75 85 ALA A C 1
ATOM 649 O O . ALA A 1 85 ? -5.537 5.787 11.407 1.00 94.75 85 ALA A O 1
ATOM 650 N N . ASP A 1 86 ? -7.195 6.989 10.491 1.00 94.50 86 ASP A N 1
ATOM 651 C CA . ASP A 1 86 ? -8.128 5.857 10.364 1.00 94.50 86 ASP A CA 1
ATOM 652 C C . ASP A 1 86 ? -7.552 4.765 9.448 1.00 94.50 86 ASP A C 1
ATOM 654 O O . ASP A 1 86 ? -7.657 3.565 9.718 1.00 94.50 86 ASP A O 1
ATOM 658 N N . MET A 1 87 ? -6.918 5.197 8.351 1.00 96.06 87 MET A N 1
ATOM 659 C CA . MET A 1 87 ? -6.229 4.300 7.430 1.00 96.06 87 MET A CA 1
ATOM 660 C C . MET A 1 87 ? -5.029 3.640 8.108 1.00 96.06 87 MET A C 1
ATOM 662 O O . MET A 1 87 ? -4.854 2.433 7.974 1.00 96.06 87 MET A O 1
ATOM 666 N N . LEU A 1 88 ? -4.228 4.402 8.857 1.00 96.88 88 LEU A N 1
ATOM 667 C CA . LEU A 1 88 ? -3.084 3.879 9.605 1.00 96.88 88 LEU A CA 1
ATOM 668 C C . LEU A 1 88 ? -3.498 2.820 10.633 1.00 96.88 88 LEU A C 1
ATOM 670 O O . LEU A 1 88 ? -2.867 1.768 10.673 1.00 96.88 88 LEU A O 1
ATOM 674 N N . SER A 1 89 ? -4.578 3.042 11.387 1.00 95.38 89 SER A N 1
ATOM 675 C CA . SER A 1 89 ? -5.116 2.034 12.312 1.00 95.38 89 SER A CA 1
ATOM 676 C C . SER A 1 89 ? -5.511 0.750 11.580 1.00 95.38 89 SER A C 1
ATOM 678 O O . SER A 1 89 ? -5.160 -0.343 12.011 1.00 95.38 89 SER A O 1
ATOM 680 N N . SER A 1 90 ? -6.148 0.865 10.410 1.00 95.69 90 SER A N 1
ATOM 681 C CA . SER A 1 90 ? -6.493 -0.318 9.606 1.00 95.69 90 SER A CA 1
ATOM 682 C C . SER A 1 90 ? -5.254 -1.049 9.073 1.00 95.69 90 SER A C 1
ATOM 684 O O . SER A 1 90 ? -5.250 -2.273 8.998 1.00 95.69 90 SER A O 1
ATOM 686 N N . LEU A 1 91 ? -4.197 -0.318 8.701 1.00 95.69 91 LEU A N 1
ATOM 687 C CA . LEU A 1 91 ? -2.928 -0.905 8.252 1.00 95.69 91 LEU A CA 1
ATOM 688 C C . LEU A 1 91 ? -2.202 -1.642 9.386 1.00 95.69 91 LEU A C 1
ATOM 690 O O . LEU A 1 91 ? -1.543 -2.653 9.148 1.00 95.69 91 LEU A O 1
ATOM 694 N N . GLU A 1 92 ? -2.310 -1.152 10.617 1.00 94.44 92 GLU A N 1
ATOM 695 C CA . GLU A 1 92 ? -1.719 -1.810 11.781 1.00 94.44 92 GLU A CA 1
ATOM 696 C C . GLU A 1 92 ? -2.380 -3.169 12.062 1.00 94.44 92 GLU A C 1
ATOM 698 O O . GLU A 1 92 ? -1.671 -4.167 12.272 1.00 94.44 92 GLU A O 1
ATOM 703 N N . GLU A 1 93 ? -3.715 -3.194 11.994 1.00 94.50 93 GLU A N 1
ATOM 704 C CA . GLU A 1 93 ? -4.574 -4.351 12.262 1.00 94.50 93 GLU A CA 1
ATOM 705 C C . GLU A 1 93 ? -4.542 -5.404 11.144 1.00 94.50 93 GLU A C 1
ATOM 707 O O . GLU A 1 93 ? -4.470 -6.600 11.436 1.00 94.50 93 GLU A O 1
ATOM 712 N N . ASP A 1 94 ? -4.566 -4.984 9.874 1.00 95.62 94 ASP A N 1
ATOM 713 C CA . ASP A 1 94 ? -4.700 -5.880 8.723 1.00 95.62 94 ASP A CA 1
ATOM 714 C C . ASP A 1 94 ? -3.375 -6.022 7.931 1.00 95.62 94 ASP A C 1
ATOM 716 O O . ASP A 1 94 ? -2.986 -5.131 7.160 1.00 95.62 94 ASP A O 1
ATOM 720 N N . PRO A 1 95 ? -2.658 -7.158 8.066 1.00 94.75 95 PRO A N 1
ATOM 721 C CA . PRO A 1 95 ? -1.434 -7.409 7.310 1.00 94.75 95 PRO A CA 1
ATOM 722 C C . PRO A 1 95 ? -1.662 -7.509 5.793 1.00 94.75 95 PRO A C 1
ATOM 724 O O . PRO A 1 95 ? -0.787 -7.095 5.025 1.00 94.75 95 PRO A O 1
ATOM 727 N N . GLU A 1 96 ? -2.815 -8.011 5.341 1.00 96.44 96 GLU A N 1
ATOM 728 C CA . GLU A 1 96 ? -3.134 -8.077 3.910 1.00 96.44 96 GLU A CA 1
ATOM 729 C C . GLU A 1 96 ? -3.355 -6.681 3.338 1.00 96.44 96 GLU A C 1
ATOM 731 O O . GLU A 1 96 ? -2.943 -6.390 2.212 1.00 96.44 96 GLU A O 1
ATOM 736 N N . LEU A 1 97 ? -3.931 -5.777 4.128 1.00 96.81 97 LEU A N 1
ATOM 737 C CA . LEU A 1 97 ? -4.078 -4.382 3.735 1.00 96.81 97 LEU A CA 1
ATOM 738 C C . LEU A 1 97 ? -2.722 -3.693 3.537 1.00 96.81 97 LEU A C 1
ATOM 740 O O . LEU A 1 97 ? -2.549 -2.943 2.573 1.00 96.81 97 LEU A O 1
ATOM 744 N N . CYS A 1 98 ? -1.731 -3.993 4.382 1.00 97.50 98 CYS A N 1
ATOM 745 C CA . CYS A 1 98 ? -0.356 -3.533 4.167 1.00 97.50 98 CYS A CA 1
ATOM 746 C C . CYS A 1 98 ? 0.235 -4.062 2.853 1.00 97.50 98 CYS A C 1
ATOM 748 O O . CYS A 1 98 ? 0.925 -3.331 2.141 1.00 97.50 98 CYS A O 1
ATOM 750 N N . MET A 1 99 ? -0.050 -5.314 2.493 1.00 97.31 99 MET A N 1
ATOM 751 C CA . MET A 1 99 ? 0.383 -5.885 1.212 1.00 97.31 99 MET A CA 1
ATOM 752 C C . MET A 1 99 ? -0.318 -5.199 0.030 1.00 97.31 99 MET A C 1
ATOM 754 O O . MET A 1 99 ? 0.335 -4.834 -0.953 1.00 97.31 99 MET A O 1
ATOM 758 N N . LYS A 1 100 ? -1.626 -4.936 0.139 1.00 97.12 100 LYS A N 1
ATOM 759 C CA . LYS A 1 100 ? -2.391 -4.164 -0.855 1.00 97.12 100 LYS A CA 1
ATOM 760 C C . LYS A 1 100 ? -1.853 -2.742 -1.011 1.00 97.12 100 LYS A C 1
ATOM 762 O O . LYS A 1 100 ? -1.775 -2.258 -2.139 1.00 97.12 100 LYS A O 1
ATOM 767 N N . ALA A 1 101 ? -1.424 -2.101 0.078 1.00 96.94 101 ALA A N 1
ATOM 768 C CA . ALA A 1 101 ? -0.804 -0.777 0.054 1.00 96.94 101 ALA A CA 1
ATOM 769 C C . ALA A 1 101 ? 0.488 -0.761 -0.780 1.00 96.94 101 ALA A C 1
ATOM 771 O O . ALA A 1 101 ? 0.655 0.091 -1.652 1.00 96.94 101 ALA A O 1
ATOM 772 N N . VAL A 1 102 ? 1.374 -1.741 -0.577 1.00 96.88 102 VAL A N 1
ATOM 773 C CA . VAL A 1 102 ? 2.599 -1.899 -1.384 1.00 96.88 102 VAL A CA 1
ATOM 774 C C . VAL A 1 102 ? 2.258 -2.068 -2.869 1.00 96.88 102 VAL A C 1
ATOM 776 O O . VAL A 1 102 ? 2.853 -1.403 -3.719 1.00 96.88 102 VAL A O 1
ATOM 779 N N . CYS A 1 103 ? 1.257 -2.890 -3.191 1.00 96.50 103 CYS A N 1
ATOM 780 C CA . CYS A 1 103 ? 0.803 -3.068 -4.573 1.00 96.50 103 CYS A CA 1
ATOM 781 C C . CYS A 1 103 ? 0.224 -1.769 -5.164 1.00 96.50 103 CYS A C 1
ATOM 783 O O . CYS A 1 103 ? 0.464 -1.457 -6.330 1.00 96.50 103 CYS A O 1
ATOM 785 N N . ALA A 1 104 ? -0.494 -0.979 -4.362 1.00 95.81 104 ALA A N 1
ATOM 786 C CA . ALA A 1 104 ? -1.060 0.295 -4.794 1.00 95.81 104 ALA A CA 1
ATOM 787 C C . ALA A 1 104 ? 0.024 1.316 -5.148 1.00 95.81 104 ALA A C 1
ATOM 789 O O . ALA A 1 104 ? -0.073 1.989 -6.175 1.00 95.81 104 ALA A O 1
ATOM 790 N N . LEU A 1 105 ? 1.087 1.396 -4.339 1.00 95.00 105 LEU A N 1
ATOM 791 C CA . LEU A 1 105 ? 2.261 2.230 -4.622 1.00 95.00 105 LEU A CA 1
ATOM 792 C C . LEU A 1 105 ? 2.949 1.801 -5.919 1.00 95.00 105 LEU A C 1
ATOM 794 O O . LEU A 1 105 ? 3.308 2.650 -6.737 1.00 95.00 105 LEU A O 1
ATOM 798 N N . TYR A 1 106 ? 3.086 0.491 -6.133 1.00 94.50 106 TYR A N 1
ATOM 799 C CA . TYR A 1 106 ? 3.678 -0.061 -7.348 1.00 94.50 106 TYR A CA 1
ATOM 800 C C . TYR A 1 106 ? 2.865 0.281 -8.601 1.00 94.50 106 TYR A C 1
ATOM 802 O O . TYR A 1 106 ? 3.431 0.764 -9.583 1.00 94.50 106 TYR A O 1
ATOM 810 N N . ARG A 1 107 ? 1.533 0.149 -8.543 1.00 93.00 107 ARG A N 1
ATOM 811 C CA . ARG A 1 107 ? 0.631 0.539 -9.640 1.00 93.00 107 ARG A CA 1
ATOM 812 C C . ARG A 1 107 ? 0.790 2.005 -10.027 1.00 93.00 107 ARG A C 1
ATOM 814 O O . ARG A 1 107 ? 0.763 2.324 -11.215 1.00 93.00 107 ARG A O 1
ATOM 821 N N . GLN A 1 108 ? 1.063 2.892 -9.064 1.00 87.19 108 GLN A N 1
ATOM 822 C CA . GLN A 1 108 ? 1.238 4.313 -9.368 1.00 87.19 108 GLN A CA 1
ATOM 823 C C . GLN A 1 108 ? 2.454 4.655 -10.219 1.00 87.19 108 GLN A C 1
ATOM 825 O O . GLN A 1 108 ? 2.437 5.708 -10.862 1.00 87.19 108 GLN A O 1
ATOM 830 N N . LYS A 1 109 ? 3.453 3.768 -10.286 1.00 76.38 109 LYS A N 1
ATOM 831 C CA . LYS A 1 109 ? 4.594 3.906 -11.197 1.00 76.38 109 LYS A CA 1
ATOM 832 C C . LYS A 1 109 ? 4.161 3.873 -12.667 1.00 76.38 109 LYS A C 1
ATOM 834 O O . LYS A 1 109 ? 4.766 4.541 -13.498 1.00 76.38 109 LYS A O 1
ATOM 839 N N . PHE A 1 110 ? 3.096 3.135 -12.984 1.00 65.00 110 PHE A N 1
ATOM 840 C CA . PHE A 1 110 ? 2.630 2.912 -14.356 1.00 65.00 110 PHE A CA 1
ATOM 841 C C . PHE A 1 110 ? 1.436 3.788 -14.753 1.00 65.00 110 PHE A C 1
ATOM 843 O O . PHE A 1 110 ? 1.077 3.848 -15.924 1.00 65.00 110 PHE A O 1
ATOM 850 N N . THR A 1 111 ? 0.847 4.532 -13.815 1.00 63.50 111 THR A N 1
ATOM 851 C CA . THR A 1 111 ? -0.283 5.447 -14.078 1.00 63.50 111 THR A CA 1
ATOM 852 C C . THR A 1 111 ? 0.141 6.731 -14.825 1.00 63.50 111 THR A C 1
ATOM 854 O O . THR A 1 111 ? -0.664 7.637 -15.033 1.00 63.50 111 THR A O 1
ATOM 857 N N . MET A 1 112 ? 1.401 6.823 -15.269 1.00 53.84 112 MET A N 1
ATOM 858 C CA . MET A 1 112 ? 1.985 7.982 -15.959 1.00 53.84 112 MET A CA 1
ATOM 859 C C . MET A 1 112 ? 1.548 8.137 -17.430 1.00 53.84 112 MET A C 1
ATOM 861 O O . MET A 1 112 ? 1.974 9.075 -18.092 1.00 53.84 112 MET A O 1
ATOM 865 N N . GLU A 1 113 ? 0.658 7.293 -17.958 1.00 51.72 113 GLU A N 1
ATOM 866 C CA . GLU A 1 113 ? 0.115 7.491 -19.315 1.00 51.72 113 GLU A CA 1
ATOM 867 C C . GLU A 1 113 ? -0.921 8.635 -19.406 1.00 51.72 113 GLU A C 1
ATOM 869 O O . GLU A 1 113 ? -1.276 9.049 -20.506 1.00 51.72 113 GLU A O 1
ATOM 874 N N . LYS A 1 114 ? -1.395 9.206 -18.282 1.00 48.75 114 LYS A N 1
ATOM 875 C CA . LYS A 1 114 ? -2.527 10.165 -18.274 1.00 48.75 114 LYS A CA 1
ATOM 876 C C . LYS A 1 114 ? -2.185 11.627 -17.933 1.00 48.75 114 LYS A C 1
ATOM 878 O O . LYS A 1 114 ? -3.091 12.401 -17.644 1.00 48.75 114 LYS A O 1
ATOM 883 N N . LEU A 1 115 ? -0.913 12.035 -17.941 1.00 49.84 115 LEU A N 1
ATOM 884 C CA . LEU A 1 115 ? -0.512 13.426 -17.627 1.00 49.84 115 LEU A CA 1
ATOM 885 C C . LEU A 1 115 ? 0.345 14.091 -18.714 1.00 49.84 115 LEU A C 1
ATOM 887 O O . LEU A 1 115 ? 0.982 15.114 -18.470 1.00 49.84 115 LEU A O 1
ATOM 891 N N . MET A 1 116 ? 0.301 13.571 -19.943 1.00 48.28 116 MET A N 1
ATOM 892 C CA . MET A 1 116 ? 0.905 14.184 -21.134 1.00 48.28 116 MET A CA 1
ATOM 893 C C . MET A 1 116 ? 0.180 15.468 -21.601 1.00 48.28 116 MET A C 1
ATOM 895 O O . MET A 1 116 ? 0.043 15.717 -22.790 1.00 48.28 116 MET A O 1
ATOM 899 N N . THR A 1 117 ? -0.278 16.316 -20.678 1.00 48.81 117 THR A N 1
ATOM 900 C CA . THR A 1 117 ? -0.759 17.674 -20.967 1.00 48.81 117 THR A CA 1
ATOM 901 C C . THR A 1 117 ? -0.493 18.590 -19.766 1.00 48.81 117 THR A C 1
ATOM 903 O O . THR A 1 117 ? -1.378 18.861 -18.960 1.00 48.81 117 THR A O 1
ATOM 906 N N . GLY A 1 118 ? 0.741 19.088 -19.648 1.00 47.06 118 GLY A N 1
ATOM 907 C CA . GLY A 1 118 ? 0.943 20.484 -19.237 1.00 47.06 118 GLY A CA 1
ATOM 908 C C . GLY A 1 118 ? 1.318 20.821 -17.790 1.00 47.06 118 GLY A C 1
ATOM 909 O O . GLY A 1 118 ? 1.317 22.005 -17.469 1.00 47.06 118 GLY A O 1
ATOM 910 N N . SER A 1 119 ? 1.688 19.880 -16.916 1.00 46.41 119 SER A N 1
ATOM 911 C CA . SER A 1 119 ? 2.277 20.262 -15.618 1.00 46.41 119 SER A CA 1
ATOM 912 C C . SER A 1 119 ? 3.368 19.294 -15.162 1.00 46.41 119 SER A C 1
ATOM 914 O O . SER A 1 119 ? 3.100 18.256 -14.563 1.00 46.41 119 SER A O 1
ATOM 916 N N . SER A 1 120 ? 4.623 19.652 -15.449 1.00 48.72 120 SER A N 1
ATOM 917 C CA . SER A 1 120 ? 5.832 18.960 -14.979 1.00 48.72 120 SER A CA 1
ATOM 918 C C . SER A 1 120 ? 6.135 19.282 -13.513 1.00 48.72 120 SER A C 1
ATOM 920 O O . SER A 1 120 ? 7.203 19.792 -13.182 1.00 48.72 120 SER A O 1
ATOM 922 N N . HIS A 1 121 ? 5.205 18.975 -12.613 1.00 45.91 121 HIS A N 1
ATOM 923 C CA . HIS A 1 121 ? 5.600 18.606 -11.261 1.00 45.91 121 HIS A CA 1
ATOM 924 C C . HIS A 1 121 ? 5.629 17.084 -11.238 1.00 45.91 121 HIS A C 1
ATOM 926 O O . HIS A 1 121 ? 4.586 16.434 -11.252 1.00 45.91 121 HIS A O 1
ATOM 932 N N . SER A 1 122 ? 6.829 16.507 -11.251 1.00 47.38 122 SER A N 1
ATOM 933 C CA . SER A 1 122 ? 7.038 15.107 -10.901 1.00 47.38 122 SER A CA 1
ATOM 934 C C . SER A 1 122 ? 6.581 14.923 -9.454 1.00 47.38 122 SER A C 1
ATOM 936 O O . SER A 1 122 ? 7.359 15.057 -8.512 1.00 47.38 122 SER A O 1
ATOM 938 N N . ILE A 1 123 ? 5.283 14.702 -9.254 1.00 56.69 123 ILE A N 1
ATOM 939 C CA . ILE A 1 123 ? 4.753 14.272 -7.968 1.00 56.69 123 ILE A CA 1
ATOM 940 C C . ILE A 1 123 ? 5.449 12.938 -7.724 1.00 56.69 123 ILE A C 1
ATOM 942 O O . ILE A 1 123 ? 5.196 11.991 -8.462 1.00 56.69 123 ILE A O 1
ATOM 946 N N . ASN A 1 124 ? 6.383 12.898 -6.771 1.00 62.03 124 ASN A N 1
ATOM 947 C CA . ASN A 1 124 ? 7.103 11.694 -6.363 1.00 62.03 124 ASN A CA 1
ATOM 948 C C . ASN A 1 124 ? 6.074 10.629 -5.961 1.00 62.03 124 ASN A C 1
ATOM 950 O O . ASN A 1 124 ? 5.588 10.629 -4.829 1.00 62.03 124 ASN A O 1
ATOM 954 N N . ARG A 1 125 ? 5.654 9.800 -6.923 1.00 81.50 125 ARG A N 1
ATOM 955 C CA . ARG A 1 125 ? 4.515 8.889 -6.809 1.00 81.50 125 ARG A CA 1
ATOM 956 C C . ARG A 1 125 ? 4.990 7.449 -6.901 1.00 81.50 125 ARG A C 1
ATOM 958 O O . ARG A 1 125 ? 5.779 7.121 -7.780 1.00 81.50 125 ARG A O 1
ATOM 965 N N . GLY A 1 126 ? 4.505 6.608 -5.995 1.00 89.19 126 GLY A N 1
ATOM 966 C CA . GLY A 1 126 ? 5.078 5.293 -5.742 1.00 89.19 126 GLY A CA 1
ATOM 967 C C . GLY A 1 126 ? 6.269 5.376 -4.787 1.00 89.19 126 GLY A C 1
ATOM 968 O O . GLY A 1 126 ?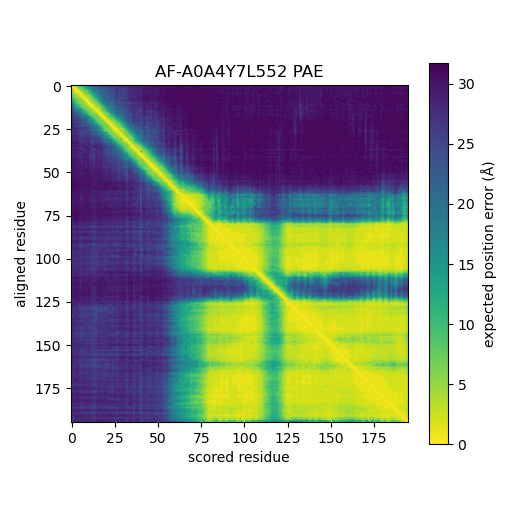 6.369 6.289 -3.966 1.00 89.19 126 GLY A O 1
ATOM 969 N N . PHE A 1 127 ? 7.169 4.403 -4.888 1.00 92.31 127 PHE A N 1
ATOM 970 C CA . PHE A 1 127 ? 8.337 4.305 -4.015 1.00 92.31 127 PHE A CA 1
ATOM 971 C C . PHE A 1 127 ? 9.358 5.423 -4.271 1.00 92.31 127 PHE A C 1
ATOM 973 O O . PHE A 1 127 ? 9.616 5.796 -5.416 1.00 92.31 127 PHE A O 1
ATOM 980 N N . ASN A 1 128 ? 9.974 5.917 -3.197 1.00 91.06 128 ASN A N 1
ATOM 981 C CA . ASN A 1 128 ? 11.166 6.758 -3.267 1.00 91.06 128 ASN A CA 1
ATOM 982 C C . ASN A 1 128 ? 12.374 5.948 -3.773 1.00 91.06 128 ASN A C 1
ATOM 984 O O . ASN A 1 128 ? 12.308 4.727 -3.890 1.00 91.06 128 ASN A O 1
ATOM 988 N N . GLU A 1 129 ? 13.496 6.615 -4.041 1.00 88.50 129 GLU A N 1
ATOM 989 C CA . GLU A 1 129 ? 14.707 5.979 -4.582 1.00 88.50 129 GLU A CA 1
ATOM 990 C C . GLU A 1 129 ? 15.225 4.809 -3.722 1.00 88.50 129 GLU A C 1
ATOM 992 O O . GLU A 1 129 ? 15.583 3.759 -4.255 1.00 88.50 129 GLU A O 1
ATOM 997 N N . TYR A 1 130 ? 15.196 4.951 -2.394 1.00 91.44 130 TYR A N 1
ATOM 998 C CA . TYR A 1 130 ? 15.710 3.946 -1.457 1.00 91.44 130 TYR A CA 1
ATOM 999 C C . TYR A 1 130 ? 14.841 2.688 -1.383 1.00 91.44 130 TYR A C 1
ATOM 1001 O O . TYR A 1 130 ? 15.355 1.574 -1.266 1.00 91.44 130 TYR A O 1
ATOM 1009 N N . ASP A 1 131 ? 13.523 2.856 -1.446 1.00 94.56 131 ASP A N 1
ATOM 1010 C CA . ASP A 1 131 ? 12.569 1.753 -1.404 1.00 94.56 131 ASP A CA 1
ATOM 1011 C C . ASP A 1 131 ? 12.229 1.231 -2.807 1.00 94.56 131 ASP A C 1
ATOM 1013 O O . ASP A 1 131 ? 11.636 0.162 -2.916 1.00 94.56 131 ASP A O 1
ATOM 1017 N N . ALA A 1 132 ? 12.604 1.927 -3.886 1.00 92.06 132 ALA A N 1
ATOM 1018 C CA . ALA A 1 132 ? 12.184 1.594 -5.247 1.00 92.06 132 ALA A CA 1
ATOM 1019 C C . ALA A 1 132 ? 12.537 0.164 -5.643 1.00 92.06 132 ALA A C 1
ATOM 1021 O O . ALA A 1 132 ? 11.667 -0.554 -6.132 1.00 92.06 132 ALA A O 1
ATOM 1022 N N . LEU A 1 133 ? 13.780 -0.268 -5.416 1.00 93.19 133 LEU A N 1
ATOM 1023 C CA . LEU A 1 133 ? 14.218 -1.612 -5.799 1.00 93.19 133 LEU A CA 1
ATOM 1024 C C . LEU A 1 133 ? 13.486 -2.690 -4.995 1.00 93.19 133 LEU A C 1
ATOM 1026 O O . LEU A 1 133 ? 12.866 -3.585 -5.568 1.00 93.19 133 LEU A O 1
ATOM 1030 N N . ARG A 1 134 ? 13.529 -2.595 -3.661 1.00 94.62 134 ARG A N 1
ATOM 1031 C CA . ARG A 1 134 ? 12.978 -3.640 -2.790 1.00 94.62 134 ARG A CA 1
ATOM 1032 C C . ARG A 1 134 ? 11.450 -3.620 -2.760 1.00 94.62 134 ARG A C 1
ATOM 1034 O O . ARG A 1 134 ? 10.842 -4.682 -2.774 1.00 94.62 134 ARG A O 1
ATOM 1041 N N . GLY A 1 135 ? 10.838 -2.440 -2.756 1.00 95.12 135 GLY A N 1
ATOM 1042 C CA . GLY A 1 135 ? 9.392 -2.252 -2.851 1.00 95.12 135 GLY A CA 1
ATOM 1043 C C . GLY A 1 135 ? 8.827 -2.743 -4.183 1.00 95.12 135 GLY A C 1
ATOM 1044 O O . GLY A 1 135 ? 7.792 -3.402 -4.185 1.00 95.12 135 GLY A O 1
ATOM 1045 N N . THR A 1 136 ? 9.533 -2.515 -5.300 1.00 94.62 136 THR A N 1
ATOM 1046 C CA . THR A 1 136 ? 9.141 -3.065 -6.613 1.00 94.62 136 THR A CA 1
ATOM 1047 C C . THR A 1 136 ? 9.215 -4.589 -6.622 1.00 94.62 136 THR A C 1
ATOM 1049 O O . THR A 1 136 ? 8.220 -5.228 -6.943 1.00 94.62 136 THR A O 1
ATOM 1052 N N . ALA A 1 137 ? 10.343 -5.178 -6.211 1.00 94.94 137 ALA A N 1
ATOM 1053 C CA . ALA A 1 137 ? 10.498 -6.636 -6.194 1.00 94.94 137 ALA A CA 1
ATOM 1054 C C . ALA A 1 137 ? 9.452 -7.317 -5.293 1.00 94.94 137 ALA A C 1
ATOM 1056 O O . ALA A 1 137 ? 8.900 -8.364 -5.629 1.00 94.94 137 ALA A O 1
ATOM 1057 N N . LEU A 1 138 ? 9.148 -6.690 -4.154 1.00 95.94 138 LEU A N 1
ATOM 1058 C CA . LEU A 1 138 ? 8.099 -7.134 -3.248 1.00 95.94 138 LEU A CA 1
ATOM 1059 C C . LEU A 1 138 ? 6.719 -7.068 -3.910 1.00 95.94 138 LEU A C 1
ATOM 1061 O O . LEU A 1 138 ? 5.984 -8.048 -3.871 1.00 95.94 138 LEU A O 1
ATOM 1065 N N . ALA A 1 139 ? 6.370 -5.948 -4.543 1.00 95.81 139 ALA A N 1
ATOM 1066 C CA . ALA A 1 139 ? 5.092 -5.804 -5.232 1.00 95.81 139 ALA A CA 1
ATOM 1067 C C . ALA A 1 139 ? 4.935 -6.803 -6.390 1.00 95.81 139 ALA A C 1
ATOM 1069 O O . ALA A 1 139 ? 3.880 -7.416 -6.517 1.00 95.81 139 ALA A O 1
ATOM 1070 N N . GLU A 1 140 ? 5.987 -7.027 -7.179 1.00 95.31 140 GLU A N 1
ATOM 1071 C CA . GLU A 1 140 ? 5.998 -8.020 -8.260 1.00 95.31 140 GLU A CA 1
ATOM 1072 C C . GLU A 1 140 ? 5.763 -9.437 -7.737 1.00 95.31 140 GLU A C 1
ATOM 1074 O O . GLU A 1 140 ? 4.990 -10.196 -8.323 1.00 95.31 140 GLU A O 1
ATOM 1079 N N . PHE A 1 141 ? 6.370 -9.791 -6.602 1.00 96.31 141 PHE A N 1
ATOM 1080 C CA . PHE A 1 141 ? 6.077 -11.056 -5.937 1.00 96.31 141 PHE A CA 1
ATOM 1081 C C . PHE A 1 141 ? 4.599 -11.139 -5.527 1.00 96.31 141 PHE A C 1
ATOM 1083 O O . PHE A 1 141 ? 3.923 -12.122 -5.847 1.00 96.31 141 PHE A O 1
ATOM 1090 N N . LEU A 1 142 ? 4.087 -10.093 -4.868 1.00 96.94 142 LEU A N 1
ATOM 1091 C CA . LEU A 1 142 ? 2.716 -10.015 -4.355 1.00 96.94 142 LEU A CA 1
ATOM 1092 C C . LEU A 1 142 ? 1.653 -10.111 -5.456 1.00 96.94 142 LEU A C 1
ATOM 1094 O O . LEU A 1 142 ? 0.613 -10.740 -5.243 1.00 96.94 142 LEU A O 1
ATOM 1098 N N . THR A 1 143 ? 1.903 -9.535 -6.632 1.00 96.38 143 THR A N 1
ATOM 1099 C CA . THR A 1 143 ? 0.981 -9.576 -7.779 1.00 96.38 143 THR A CA 1
ATOM 1100 C C . THR A 1 143 ? 1.282 -10.706 -8.765 1.00 96.38 143 THR A C 1
ATOM 1102 O O . THR A 1 143 ? 0.623 -10.820 -9.798 1.00 96.38 143 THR A O 1
ATOM 1105 N N . ASN A 1 144 ? 2.254 -11.573 -8.456 1.00 95.44 144 ASN A N 1
ATOM 1106 C CA . ASN A 1 144 ? 2.720 -12.643 -9.341 1.00 95.44 144 ASN A CA 1
ATOM 1107 C C . ASN A 1 144 ? 3.148 -12.122 -10.732 1.00 95.44 144 ASN A C 1
ATOM 1109 O O . ASN A 1 144 ? 2.895 -12.764 -11.753 1.00 95.44 144 ASN A O 1
ATOM 1113 N N . GLY A 1 145 ? 3.773 -10.943 -10.752 1.00 91.12 145 GLY A N 1
ATOM 1114 C CA . GLY A 1 145 ? 4.289 -10.275 -11.943 1.00 91.12 145 GLY A CA 1
ATOM 1115 C C . GLY A 1 145 ? 3.271 -9.444 -12.726 1.00 91.12 145 GLY A C 1
ATOM 1116 O O . GLY A 1 145 ? 3.652 -8.865 -13.738 1.00 91.12 145 GLY A O 1
ATOM 1117 N N . ASP A 1 146 ? 2.005 -9.356 -12.299 1.00 93.00 146 ASP A N 1
ATOM 1118 C CA . ASP A 1 146 ? 1.018 -8.476 -12.938 1.00 93.00 146 ASP A CA 1
ATOM 1119 C C . ASP A 1 146 ? 1.084 -7.060 -12.330 1.00 93.00 146 ASP A C 1
ATOM 1121 O O . ASP A 1 146 ? 0.636 -6.853 -11.200 1.00 93.00 146 ASP A O 1
ATOM 1125 N N . PRO A 1 147 ? 1.614 -6.046 -13.040 1.00 87.75 147 PRO A N 1
ATOM 1126 C CA . PRO A 1 147 ? 1.767 -4.705 -12.489 1.00 87.75 147 PRO A CA 1
ATOM 1127 C C . PRO A 1 147 ? 0.458 -3.932 -12.353 1.00 87.75 147 PRO A C 1
ATOM 1129 O O . PRO A 1 147 ? 0.468 -2.877 -11.726 1.00 87.75 147 PRO A O 1
ATOM 1132 N N . LYS A 1 148 ? -0.652 -4.407 -12.935 1.00 89.25 148 LYS A N 1
ATOM 1133 C CA . LYS A 1 148 ? -1.978 -3.768 -12.843 1.00 89.25 148 LYS A CA 1
ATOM 1134 C C . LYS A 1 148 ? -2.974 -4.596 -12.026 1.00 89.25 148 LYS A C 1
ATOM 1136 O O . LYS A 1 148 ? -4.054 -4.094 -11.720 1.00 89.25 148 LYS A O 1
ATOM 1141 N N . GLY A 1 149 ? -2.615 -5.827 -11.677 1.00 88.94 149 GLY A N 1
ATOM 1142 C CA . GLY A 1 149 ? -3.462 -6.770 -10.961 1.00 88.94 149 GLY A CA 1
ATOM 1143 C C . GLY A 1 149 ? -3.623 -6.479 -9.470 1.00 88.94 149 GLY A C 1
ATOM 1144 O O . GLY A 1 149 ? -2.908 -5.669 -8.871 1.00 88.94 149 GLY A O 1
ATOM 1145 N N . ASP A 1 150 ? -4.589 -7.179 -8.877 1.00 94.12 150 ASP A N 1
ATOM 1146 C CA . ASP A 1 150 ? -4.781 -7.265 -7.428 1.00 94.12 150 ASP A CA 1
ATOM 1147 C C . ASP A 1 150 ? -3.712 -8.155 -6.769 1.00 94.12 150 ASP A C 1
ATOM 1149 O O . ASP A 1 150 ? -2.976 -8.881 -7.442 1.00 94.12 150 ASP A O 1
ATOM 1153 N N . LEU A 1 151 ? -3.674 -8.143 -5.440 1.00 95.31 151 LEU A N 1
ATOM 1154 C CA . LEU A 1 151 ? -2.892 -9.052 -4.622 1.00 95.31 151 LEU A CA 1
ATOM 1155 C C . LEU A 1 151 ? -3.204 -10.522 -4.971 1.00 95.31 151 LEU A C 1
ATOM 1157 O O . LEU A 1 151 ? -4.358 -10.951 -4.966 1.00 95.31 151 LEU A O 1
ATOM 1161 N N . LYS A 1 152 ? -2.162 -11.305 -5.278 1.00 97.19 152 LYS A N 1
ATOM 1162 C CA . LYS A 1 152 ? -2.249 -12.736 -5.635 1.00 97.19 152 LYS A CA 1
ATOM 1163 C C . LYS A 1 152 ? -1.590 -13.667 -4.621 1.00 97.19 152 LYS A C 1
ATOM 1165 O O . LYS A 1 152 ? -1.753 -14.879 -4.731 1.00 97.19 152 LYS A O 1
ATOM 1170 N N . LYS A 1 153 ? -0.826 -13.123 -3.674 1.00 96.69 153 LYS A N 1
ATOM 1171 C CA . LYS A 1 153 ? -0.138 -13.876 -2.619 1.00 96.69 153 LYS A CA 1
ATOM 1172 C C . LYS A 1 153 ? -0.801 -13.632 -1.272 1.00 96.69 153 LYS A C 1
ATOM 1174 O O . LYS A 1 153 ? -1.193 -12.507 -0.973 1.00 96.69 153 LYS A O 1
ATOM 1179 N N . SER A 1 154 ? -0.891 -14.682 -0.464 1.00 96.69 154 SER A N 1
ATOM 1180 C CA . SER A 1 154 ? -1.352 -14.592 0.922 1.00 96.69 154 SER A CA 1
ATOM 1181 C C . SER A 1 154 ? -0.230 -14.129 1.855 1.00 96.69 154 SER A C 1
ATOM 1183 O O . SER A 1 154 ? 0.951 -14.160 1.496 1.00 96.69 154 SER A O 1
ATOM 1185 N N . VAL A 1 155 ? -0.583 -13.750 3.087 1.00 95.25 155 VAL A N 1
ATOM 1186 C CA . VAL A 1 155 ? 0.402 -13.442 4.143 1.00 95.25 155 VAL A CA 1
ATOM 1187 C C . VAL A 1 155 ? 1.367 -14.615 4.359 1.00 95.25 155 VAL A C 1
ATOM 1189 O O . VAL A 1 155 ? 2.569 -14.410 4.495 1.00 95.25 155 VAL A O 1
ATOM 1192 N N . LYS A 1 156 ? 0.863 -15.855 4.307 1.00 95.88 156 LYS A N 1
ATOM 1193 C CA . LYS A 1 156 ? 1.679 -17.065 4.487 1.00 95.88 156 LYS A CA 1
ATOM 1194 C C . LYS A 1 156 ? 2.704 -17.243 3.369 1.00 95.88 156 LYS A C 1
ATOM 1196 O O . LYS A 1 156 ? 3.851 -17.579 3.647 1.00 95.88 156 LYS A O 1
ATOM 1201 N N . ASP A 1 157 ? 2.310 -16.992 2.119 1.00 96.12 157 ASP A N 1
ATOM 1202 C CA . ASP A 1 157 ? 3.233 -17.066 0.977 1.00 96.12 157 ASP A CA 1
ATOM 1203 C C . ASP A 1 157 ? 4.360 -16.039 1.118 1.00 96.12 157 ASP A C 1
ATOM 1205 O O . ASP A 1 157 ? 5.516 -16.316 0.799 1.00 96.12 157 ASP A O 1
ATOM 1209 N N . LEU A 1 158 ? 4.015 -14.851 1.620 1.00 95.06 158 LEU A N 1
ATOM 1210 C CA . LEU A 1 158 ? 4.957 -13.769 1.848 1.00 95.06 158 LEU A CA 1
ATOM 1211 C C . LEU A 1 158 ? 5.968 -14.103 2.959 1.00 95.06 158 LEU A C 1
ATOM 1213 O O . LEU A 1 158 ? 7.169 -13.906 2.780 1.00 95.06 158 LEU A O 1
ATOM 1217 N N . GLU A 1 159 ? 5.505 -14.664 4.074 1.00 93.94 159 GLU A N 1
ATOM 1218 C CA . GLU A 1 159 ? 6.375 -15.105 5.172 1.00 93.94 159 GLU A CA 1
ATOM 1219 C C . GLU A 1 159 ? 7.313 -16.249 4.761 1.00 93.94 159 GLU A C 1
ATOM 1221 O O . GLU A 1 159 ? 8.466 -16.276 5.194 1.00 93.94 159 GLU A O 1
ATOM 1226 N N . MET A 1 160 ? 6.851 -17.164 3.900 1.00 93.50 160 MET A N 1
ATOM 1227 C CA . MET A 1 160 ? 7.695 -18.224 3.332 1.00 93.50 160 MET A CA 1
ATOM 1228 C C . MET A 1 160 ? 8.745 -17.684 2.355 1.00 93.50 160 MET A C 1
ATOM 1230 O O . MET A 1 160 ? 9.831 -18.253 2.254 1.00 93.50 160 MET A O 1
ATOM 1234 N N . PHE A 1 161 ? 8.431 -16.606 1.633 1.00 89.19 161 PHE A N 1
ATOM 1235 C CA . PHE A 1 161 ? 9.361 -15.958 0.710 1.00 89.19 161 PHE A CA 1
ATOM 1236 C C . PHE A 1 161 ? 10.481 -15.207 1.445 1.00 89.19 161 PHE A C 1
ATOM 1238 O O . PHE A 1 161 ? 11.659 -15.393 1.143 1.00 89.19 161 PHE A O 1
ATOM 1245 N N . ASP A 1 162 ? 10.122 -14.371 2.419 1.00 90.19 162 ASP A N 1
ATOM 1246 C CA . ASP A 1 162 ? 11.060 -13.665 3.297 1.00 90.19 162 ASP A CA 1
ATOM 1247 C C . ASP A 1 162 ? 10.353 -13.370 4.622 1.00 90.19 162 ASP A C 1
ATOM 1249 O O . ASP A 1 162 ? 9.435 -12.554 4.676 1.00 90.19 162 ASP A O 1
ATOM 1253 N N . GLN A 1 163 ? 10.820 -13.970 5.718 1.00 90.06 163 GLN A N 1
ATOM 1254 C CA . GLN A 1 163 ? 10.221 -13.797 7.046 1.00 90.06 163 GLN A CA 1
ATOM 1255 C C . GLN A 1 163 ? 10.154 -12.320 7.492 1.00 90.06 163 GLN A C 1
ATOM 1257 O O . GLN A 1 163 ? 9.314 -11.948 8.311 1.00 90.06 163 GLN A O 1
ATOM 1262 N N . LYS A 1 164 ? 11.020 -11.447 6.957 1.00 92.38 164 LYS A N 1
ATOM 1263 C CA . LYS A 1 164 ? 11.035 -10.008 7.279 1.00 92.38 164 LYS A CA 1
ATOM 1264 C C . LYS A 1 164 ? 10.156 -9.169 6.355 1.00 92.38 164 LYS A C 1
ATOM 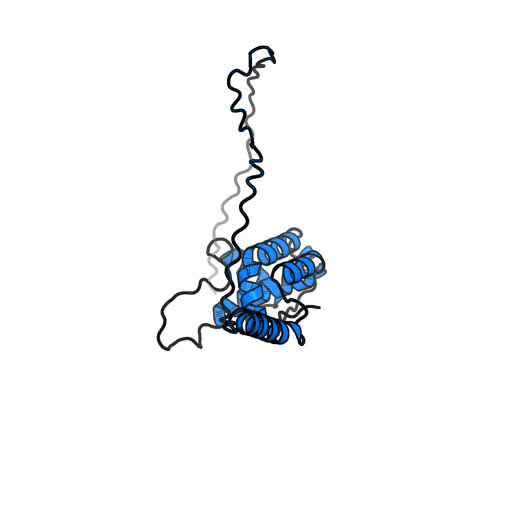1266 O O . LYS A 1 164 ? 9.949 -7.984 6.630 1.00 92.38 164 LYS A O 1
ATOM 1271 N N . SER A 1 165 ? 9.652 -9.741 5.266 1.00 91.81 165 SER A N 1
ATOM 1272 C CA . SER A 1 165 ? 8.935 -8.989 4.235 1.00 91.81 165 SER A CA 1
ATOM 1273 C C . SER A 1 165 ? 7.588 -8.457 4.716 1.00 91.81 165 SER A C 1
ATOM 1275 O O . SER A 1 165 ? 7.237 -7.337 4.356 1.00 91.81 165 SER A O 1
ATOM 1277 N N . LEU A 1 166 ? 6.893 -9.159 5.617 1.00 95.12 166 LEU A N 1
ATOM 1278 C CA . LEU A 1 166 ? 5.666 -8.640 6.224 1.00 95.12 166 LEU A CA 1
ATOM 1279 C C . LEU A 1 166 ? 5.929 -7.365 7.043 1.00 95.12 166 LEU A C 1
ATOM 1281 O O . LEU A 1 166 ? 5.230 -6.363 6.889 1.00 95.12 166 LEU A O 1
ATOM 1285 N N . GLY A 1 167 ? 6.980 -7.363 7.870 1.00 95.88 167 GLY A N 1
ATOM 1286 C CA . GLY A 1 167 ? 7.400 -6.165 8.605 1.00 95.88 167 GLY A CA 1
ATOM 1287 C C . GLY A 1 167 ? 7.810 -5.026 7.667 1.00 95.88 167 GLY A C 1
ATOM 1288 O O . GLY A 1 167 ? 7.545 -3.855 7.943 1.00 95.88 167 GLY A O 1
ATOM 1289 N N . TYR A 1 168 ? 8.396 -5.366 6.516 1.00 96.00 168 TYR A N 1
ATOM 1290 C CA . TYR A 1 168 ? 8.720 -4.386 5.488 1.00 96.00 168 TYR A CA 1
ATOM 1291 C C . TYR A 1 168 ? 7.467 -3.819 4.796 1.00 96.00 168 TYR A C 1
ATOM 1293 O O . TYR A 1 168 ? 7.405 -2.603 4.616 1.00 96.00 168 TYR A O 1
ATOM 1301 N N . CYS A 1 169 ? 6.441 -4.635 4.512 1.00 97.19 169 CYS A N 1
ATOM 1302 C CA . CYS A 1 169 ? 5.135 -4.162 4.034 1.00 97.19 169 CYS A CA 1
ATOM 1303 C C . CYS A 1 169 ? 4.523 -3.151 5.002 1.00 97.19 169 CYS A C 1
ATOM 1305 O O . CYS A 1 169 ? 4.127 -2.072 4.569 1.00 97.19 169 CYS A O 1
ATOM 1307 N N . LYS A 1 170 ? 4.499 -3.465 6.307 1.00 97.06 170 LYS A N 1
ATOM 1308 C CA . LYS A 1 170 ? 3.983 -2.544 7.333 1.00 97.06 170 LYS A CA 1
ATOM 1309 C C . LYS A 1 170 ? 4.748 -1.221 7.326 1.00 97.06 170 LYS A C 1
ATOM 1311 O O . LYS A 1 170 ? 4.141 -0.160 7.234 1.00 97.06 170 LYS A O 1
ATOM 1316 N N . ARG A 1 171 ? 6.087 -1.277 7.314 1.00 97.56 171 ARG A N 1
ATOM 1317 C CA . ARG A 1 171 ? 6.942 -0.079 7.256 1.00 97.56 171 ARG A CA 1
ATOM 1318 C C . ARG A 1 171 ? 6.655 0.784 6.028 1.00 97.56 171 ARG A C 1
ATOM 1320 O O . ARG A 1 171 ? 6.565 2.001 6.150 1.00 97.56 171 ARG A O 1
ATOM 1327 N N . LEU A 1 172 ? 6.528 0.171 4.851 1.00 97.00 172 LEU A N 1
ATOM 1328 C CA . LEU A 1 172 ? 6.189 0.891 3.625 1.00 97.00 172 LEU A CA 1
ATOM 1329 C C . LEU A 1 172 ? 4.781 1.492 3.716 1.00 97.00 172 LEU A C 1
ATOM 1331 O O . LEU A 1 172 ? 4.602 2.673 3.445 1.00 97.00 172 LEU A O 1
ATOM 1335 N N . ALA A 1 173 ? 3.788 0.726 4.156 1.00 97.19 173 ALA A N 1
ATOM 1336 C CA . ALA A 1 173 ? 2.425 1.228 4.273 1.00 97.19 173 ALA A CA 1
ATOM 1337 C C . ALA A 1 173 ? 2.330 2.445 5.216 1.00 97.19 173 ALA A C 1
ATOM 1339 O O . ALA A 1 173 ? 1.668 3.429 4.887 1.00 97.19 173 ALA A O 1
ATOM 1340 N N . THR A 1 174 ? 3.062 2.431 6.335 1.00 97.12 174 THR A N 1
ATOM 1341 C CA . THR A 1 174 ? 3.151 3.574 7.255 1.00 97.12 174 THR A CA 1
ATOM 1342 C C . THR A 1 174 ? 3.925 4.746 6.653 1.00 97.12 174 THR A C 1
ATOM 1344 O O . THR A 1 174 ? 3.448 5.874 6.692 1.00 97.12 174 THR A O 1
ATOM 1347 N N . ASN A 1 175 ? 5.100 4.517 6.060 1.00 96.56 175 ASN A N 1
ATOM 1348 C CA . ASN A 1 175 ? 5.940 5.604 5.537 1.00 96.56 175 ASN A CA 1
ATOM 1349 C C . ASN A 1 175 ? 5.286 6.360 4.372 1.00 96.56 175 ASN A C 1
ATOM 1351 O O . ASN A 1 175 ? 5.527 7.554 4.188 1.00 96.56 175 ASN A O 1
ATOM 1355 N N . TYR A 1 176 ? 4.466 5.666 3.583 1.00 96.44 176 TYR A N 1
ATOM 1356 C CA . TYR A 1 176 ? 3.781 6.225 2.419 1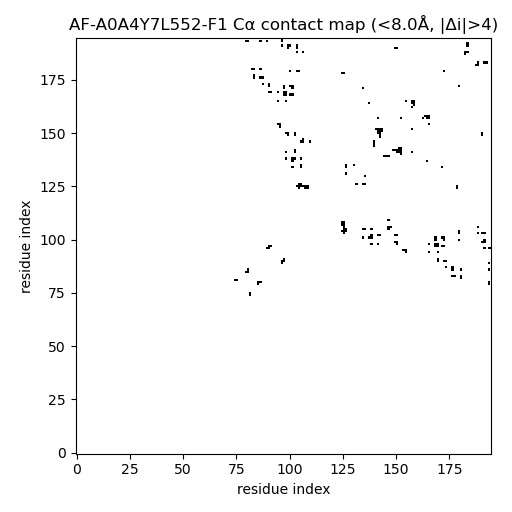.00 96.44 176 TYR A CA 1
ATOM 1357 C C . TYR A 1 176 ? 2.300 6.523 2.695 1.00 96.44 176 TYR A C 1
ATOM 1359 O O . TYR A 1 176 ? 1.540 6.764 1.754 1.00 96.44 176 TYR A O 1
ATOM 1367 N N . SER A 1 177 ? 1.876 6.560 3.963 1.00 96.00 177 SER A N 1
ATOM 1368 C CA . SER A 1 177 ? 0.479 6.764 4.367 1.00 96.00 177 SER A CA 1
ATOM 1369 C C . SER A 1 177 ? -0.148 8.013 3.743 1.00 96.00 177 SER A C 1
ATOM 1371 O O . SER A 1 177 ? -1.239 7.948 3.185 1.00 96.00 177 SER A O 1
ATOM 1373 N N . LYS A 1 178 ? 0.570 9.138 3.700 1.00 95.06 178 LYS A N 1
ATOM 1374 C CA . LYS A 1 178 ? 0.087 10.369 3.046 1.00 95.06 178 LYS A CA 1
ATOM 1375 C C . LYS A 1 178 ? -0.263 10.156 1.573 1.00 95.06 178 LYS A C 1
ATOM 1377 O O . LYS A 1 178 ? -1.275 10.656 1.082 1.00 95.06 178 LYS A O 1
ATOM 1382 N N . GLN A 1 179 ? 0.577 9.410 0.858 1.00 94.50 179 GLN A N 1
ATOM 1383 C CA . GLN A 1 179 ? 0.367 9.112 -0.554 1.00 94.50 179 GLN A CA 1
ATOM 1384 C C . GLN A 1 179 ? -0.772 8.111 -0.751 1.00 94.50 179 GLN A C 1
ATOM 1386 O O . GLN A 1 179 ? -1.643 8.345 -1.586 1.00 94.50 179 GLN A O 1
ATOM 1391 N N . LEU A 1 180 ? -0.791 7.040 0.039 1.00 95.44 180 LEU A N 1
ATOM 1392 C CA . LEU A 1 180 ? -1.845 6.024 0.040 1.00 95.44 180 LEU A CA 1
ATOM 1393 C C . LEU A 1 180 ? -3.216 6.625 0.343 1.00 95.44 180 LEU A C 1
ATOM 1395 O O . LEU A 1 180 ? -4.196 6.330 -0.338 1.00 95.44 180 LEU A O 1
ATOM 1399 N N . PHE A 1 181 ? -3.275 7.545 1.299 1.00 95.06 181 PHE A N 1
ATOM 1400 C CA . PHE A 1 181 ? -4.501 8.248 1.634 1.00 95.06 181 PHE A CA 1
ATOM 1401 C C . PHE A 1 181 ? -4.966 9.157 0.489 1.00 95.06 181 PHE A C 1
ATOM 1403 O O . PHE A 1 181 ? -6.159 9.215 0.194 1.00 95.06 181 PHE A O 1
ATOM 1410 N N . SER A 1 182 ? -4.040 9.812 -0.224 1.00 93.06 182 SER A N 1
ATOM 1411 C CA . SER A 1 182 ? -4.377 10.572 -1.437 1.00 93.06 182 SER A CA 1
ATOM 1412 C C . SER A 1 182 ? -4.927 9.670 -2.549 1.00 93.06 182 SER A C 1
ATOM 1414 O O . SER A 1 182 ? -5.936 10.021 -3.164 1.00 93.06 182 SER A O 1
ATOM 1416 N N . ILE A 1 183 ? -4.313 8.499 -2.761 1.00 92.38 183 ILE A N 1
ATOM 1417 C CA . ILE A 1 183 ? -4.771 7.476 -3.717 1.00 92.38 183 ILE A CA 1
ATOM 1418 C C . ILE A 1 183 ? -6.201 7.039 -3.378 1.00 92.38 183 ILE A C 1
ATOM 1420 O O . ILE A 1 183 ? -7.067 7.019 -4.256 1.00 92.38 183 ILE A O 1
ATOM 1424 N N . TYR A 1 184 ? -6.466 6.757 -2.100 1.00 92.81 184 TYR A N 1
ATOM 1425 C CA . TYR A 1 184 ? -7.786 6.372 -1.603 1.00 92.81 184 TYR A CA 1
ATOM 1426 C C . TYR A 1 184 ? -8.834 7.473 -1.815 1.00 92.81 184 TYR A C 1
ATOM 1428 O O . TYR A 1 184 ? -9.883 7.228 -2.414 1.00 92.81 184 TYR A O 1
ATOM 1436 N N . GLN A 1 185 ? -8.545 8.708 -1.388 1.00 90.12 185 GLN A N 1
ATOM 1437 C CA . GLN A 1 185 ? -9.479 9.836 -1.514 1.00 90.12 185 GLN A CA 1
ATOM 1438 C C . GLN A 1 185 ? -9.866 10.121 -2.966 1.00 90.12 185 GLN A C 1
ATOM 1440 O O . GLN A 1 185 ? -11.015 10.464 -3.251 1.00 90.12 185 GLN A O 1
ATOM 1445 N N . LYS A 1 186 ? -8.911 9.968 -3.886 1.00 89.81 186 LYS A N 1
ATOM 1446 C CA . LYS A 1 186 ? -9.127 10.169 -5.321 1.00 89.81 186 LYS A CA 1
ATOM 1447 C C . LYS A 1 186 ? -9.672 8.930 -6.032 1.00 89.81 186 LYS A C 1
ATOM 1449 O O . LYS A 1 186 ? -9.975 9.018 -7.219 1.00 89.81 186 LYS A O 1
ATOM 1454 N N . LYS A 1 187 ? -9.810 7.799 -5.327 1.00 89.31 187 LYS A N 1
ATOM 1455 C CA . LYS A 1 187 ? -10.203 6.495 -5.886 1.00 89.31 187 LYS A CA 1
ATOM 1456 C C . LYS A 1 187 ? -9.328 6.090 -7.081 1.00 89.31 187 LYS A C 1
ATOM 1458 O O . LYS A 1 187 ? -9.822 5.562 -8.073 1.00 89.31 187 LYS A O 1
ATOM 1463 N N . GLU A 1 188 ? -8.030 6.381 -6.992 1.00 89.69 188 GLU A N 1
ATOM 1464 C CA . GLU A 1 188 ? -7.052 6.112 -8.058 1.00 89.69 188 GLU A CA 1
ATOM 1465 C C . GLU A 1 188 ? -6.705 4.622 -8.171 1.00 89.69 188 GLU A C 1
ATOM 1467 O O . GLU A 1 188 ? -6.219 4.185 -9.211 1.00 89.69 188 GLU A O 1
ATOM 1472 N N . ASP A 1 189 ? -6.946 3.851 -7.111 1.00 91.69 189 ASP A N 1
ATOM 1473 C CA . ASP A 1 189 ? -6.644 2.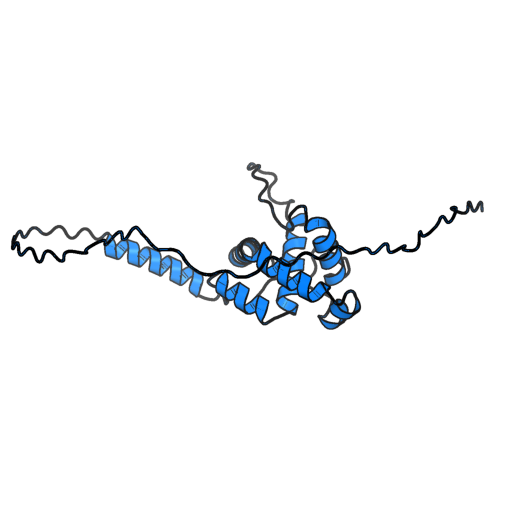429 -7.042 1.00 91.69 189 ASP A CA 1
ATOM 1474 C C . ASP A 1 189 ? -7.880 1.638 -6.581 1.00 91.69 189 ASP A C 1
ATOM 1476 O O . ASP A 1 189 ? -8.339 1.844 -5.456 1.00 91.69 189 ASP A O 1
ATOM 1480 N N . PRO A 1 190 ? -8.443 0.750 -7.422 1.00 92.31 190 PRO A N 1
ATOM 1481 C CA . PRO A 1 190 ? -9.645 -0.007 -7.074 1.00 92.31 190 PRO A CA 1
ATOM 1482 C C . PRO A 1 190 ? -9.376 -1.166 -6.102 1.00 92.31 190 PRO A C 1
ATOM 1484 O O . PRO A 1 190 ? -10.321 -1.696 -5.526 1.00 92.31 190 PRO A O 1
ATOM 1487 N N . PHE A 1 191 ? -8.115 -1.567 -5.924 1.00 93.94 191 PHE A N 1
ATOM 1488 C CA . PHE A 1 191 ? -7.719 -2.696 -5.079 1.00 93.94 191 PHE A CA 1
ATOM 1489 C C . PHE A 1 191 ? -7.265 -2.252 -3.682 1.00 93.94 191 PHE A C 1
ATOM 1491 O O . PHE A 1 191 ? -7.122 -3.075 -2.778 1.00 93.94 191 PHE A O 1
ATOM 1498 N N . PHE A 1 192 ? -7.049 -0.950 -3.480 1.00 94.31 192 PHE A N 1
ATOM 1499 C CA . PHE A 1 192 ? -6.717 -0.369 -2.184 1.00 94.31 192 PHE A CA 1
ATOM 1500 C C . PHE A 1 192 ? -7.958 0.205 -1.499 1.00 94.31 192 PHE A C 1
ATOM 1502 O O . PHE A 1 192 ? -8.205 1.413 -1.479 1.00 94.31 192 PHE A O 1
ATOM 1509 N N . LEU A 1 193 ? -8.756 -0.706 -0.948 1.00 90.56 193 LEU A N 1
ATOM 1510 C CA . LEU A 1 193 ? -9.969 -0.404 -0.203 1.00 90.56 193 LEU A CA 1
ATOM 1511 C C . LEU A 1 193 ? -9.849 -0.944 1.228 1.00 90.56 193 LEU A C 1
ATOM 1513 O O . LEU A 1 193 ? -9.186 -1.962 1.433 1.00 90.56 193 LEU A O 1
ATOM 1517 N N . PRO A 1 194 ? -10.490 -0.290 2.208 1.00 86.44 194 PRO A N 1
ATOM 1518 C CA . PRO A 1 194 ? -10.604 -0.833 3.552 1.00 86.44 194 PRO A CA 1
ATOM 1519 C C . PRO A 1 194 ? -11.346 -2.173 3.531 1.00 86.44 194 PRO A C 1
ATOM 1521 O O . PRO A 1 194 ? -12.361 -2.294 2.842 1.00 86.44 194 PRO A O 1
ATOM 1524 N N . SER A 1 195 ? -10.834 -3.136 4.298 1.00 69.94 195 SER A N 1
ATOM 1525 C CA . SER A 1 195 ? -11.438 -4.460 4.513 1.00 69.94 195 SER A CA 1
ATOM 1526 C C . SER A 1 195 ? -12.787 -4.391 5.220 1.00 69.94 195 SER A C 1
ATOM 1528 O O . SER A 1 195 ? -13.010 -3.420 5.983 1.00 69.94 195 SER A O 1
#

Sequence (195 aa):
MSNNPCPKVGNPIFKNGKENVVEEIGYESEGQCAGGIRVQCSYSLGSHDSSGDSEDSSNVDSSFHQALAMMKRNRLKNSKWQFEADMLSSLEEDPELCMKAVCALYRQKFTMEKLMTGSSHSINRGFNEYDALRGTALAEFLTNGDPKGDLKKSVKDLEMFDQKSLGYCKRLATNYSKQLFSIYQKKEDPFFLPS

Radius of gyration: 29.69 Å; Cα contacts (8 Å, |Δi|>4): 125; chains: 1; bounding box: 67×77×73 Å

Secondary structure (DSSP, 8-state):
--PPPPPP--PPP---------------------------------------------THHHHHHHHHHHHHHHHHTT-S-SSHHHHHHHHHH-HHHHHHHHHHHHHHTTGGGG--SS-------S--HHHHHHHHHHHHHHTTT-SSSPP-S-HHHHHHH-TTHHHHHHHHHHHTHHHHHHHHHTT--SS----

Organism: Papaver somniferum (NCBI:txid3469)

Solvent-accessible surface area (backbone atoms only — not comparable to full-atom values): 12866 Å² total; per-residue (Å²): 142,83,87,81,82,82,84,90,81,81,88,84,80,90,80,90,84,89,84,90,84,87,80,90,82,82,93,77,86,91,86,82,94,82,82,86,83,79,83,75,84,76,85,77,89,75,88,77,92,74,92,73,93,76,91,78,91,71,69,58,67,64,50,52,52,48,50,53,51,50,56,47,53,69,52,60,74,82,51,90,54,76,47,62,64,51,45,50,55,47,38,73,75,32,68,64,52,10,49,30,40,44,39,48,32,51,33,46,61,68,60,68,81,79,60,91,75,88,66,94,68,82,69,88,55,40,64,54,84,86,42,35,64,61,50,45,56,49,25,36,58,34,24,71,66,40,72,85,58,58,79,70,54,54,72,67,57,42,42,73,73,35,75,62,47,59,63,48,27,43,51,50,34,60,77,41,33,74,58,53,44,51,35,46,76,69,61,74,43,92,71,52,63,88,131